Protein AF-A0A2K9NCB9-F1 (afdb_monomer_lite)

Organism: NCBI:txid1612173

pLDDT: mean 93.43, std 7.62, range [46.44, 98.56]

Foldseek 3Di:
DDFDWLVLLVVLLCVLVVVLVVVPWDFDDGDGFWTWTDDDQKIKIWGQDDVQQFTWIWIDGVPDIDTLQLLCCQQNDVPDDRDDTQHDGDSVSSSVNSNVNSVSCVRRVVCSSVVPVVSVVVSVVVVVVVVVVVVLVVLCVVLVVQLVVCLVVVVLVSNLVSCVVNVVPDDPVSVVSNVVSVVVVVVVD

Secondary structure (DSSP, 8-state):
-PBPPHHHHHHHHHHHTHHHHHTT-EEEEEETTEEEEEETTEEEEEEE-TTT-EEEEEEEETTEEEEHHHHHHHHS-TTPPPP--EE--BHHHHHHHHHHHHHHHHHH-HHHHTT-HHHHHHHHHHHHHHHHHHHHHHHHHHHHHHHHHHHHTT-HHHHHHHHHHTGGG--HHHHHHHHHHHHHHHT--

Sequence (189 aa):
MDAVTPESFAALVKHYFQFLIDAGFEETGCQRFSVSFCKAEVTVFIFRETRSYEIDAVIALPGGQFGIEDVIRHNGPPNGEPYRAYAALTEPAIANGLERLAKLLKTHGAPALEGDKLCFDRMAQLRDEASAAYALNALLSHVRPKAEIAFKVRDYAKAAKLYRQIRQHLSPAEVKKLAYAEAHLGTMT

Structure (mmCIF, N/CA/C/O backbone):
data_AF-A0A2K9NCB9-F1
#
_entry.id   AF-A0A2K9NCB9-F1
#
loop_
_atom_site.group_PDB
_atom_site.id
_atom_site.type_symbol
_atom_site.label_atom_id
_atom_site.label_alt_id
_atom_site.label_comp_id
_atom_site.label_asym_id
_atom_site.label_entity_id
_atom_site.label_seq_id
_atom_site.pdbx_PDB_ins_code
_atom_site.Cartn_x
_atom_site.Cartn_y
_atom_site.Cartn_z
_atom_site.occupancy
_atom_site.B_iso_or_equiv
_atom_site.auth_seq_id
_atom_site.auth_comp_id
_atom_site.auth_asym_id
_atom_site.auth_atom_id
_atom_site.pdbx_PDB_model_num
ATOM 1 N N . MET A 1 1 ? 8.718 14.178 27.958 1.00 54.78 1 MET A N 1
ATOM 2 C CA . MET A 1 1 ? 7.804 13.698 26.903 1.00 54.78 1 MET A CA 1
ATOM 3 C C . MET A 1 1 ? 7.488 12.275 27.268 1.00 54.78 1 MET A C 1
ATOM 5 O O . MET A 1 1 ? 8.406 11.463 27.271 1.00 54.78 1 MET A O 1
ATOM 9 N N . ASP A 1 2 ? 6.251 12.021 27.668 1.00 62.16 2 ASP A N 1
ATOM 10 C CA . ASP A 1 2 ? 5.884 10.715 28.198 1.00 62.16 2 ASP A CA 1
ATOM 11 C C . ASP A 1 2 ? 5.761 9.719 27.047 1.00 62.16 2 ASP A C 1
ATOM 13 O O . ASP A 1 2 ? 5.208 10.023 25.984 1.00 62.16 2 ASP A O 1
ATOM 17 N N . ALA A 1 3 ? 6.382 8.557 27.230 1.00 74.50 3 ALA A N 1
ATOM 18 C CA . ALA A 1 3 ? 6.301 7.471 26.273 1.00 74.50 3 ALA A CA 1
ATOM 19 C C . ALA A 1 3 ? 4.868 6.931 26.259 1.00 74.50 3 ALA A C 1
ATOM 21 O O . ALA A 1 3 ? 4.281 6.702 27.314 1.00 74.50 3 ALA A O 1
ATOM 22 N N . VAL A 1 4 ? 4.320 6.709 25.067 1.00 82.25 4 VAL A N 1
ATOM 23 C CA . VAL A 1 4 ? 2.975 6.141 24.915 1.00 82.25 4 VAL A CA 1
ATOM 24 C C . VAL A 1 4 ? 2.949 4.726 25.467 1.00 82.25 4 VAL A C 1
ATOM 26 O O . VAL A 1 4 ? 3.789 3.893 25.105 1.00 82.25 4 VAL A O 1
ATOM 29 N N . THR A 1 5 ? 1.964 4.454 26.317 1.00 88.81 5 THR A N 1
ATOM 30 C CA . THR A 1 5 ? 1.731 3.112 26.836 1.00 88.81 5 THR A CA 1
ATOM 31 C C . THR A 1 5 ? 0.743 2.362 25.941 1.00 88.81 5 THR A C 1
ATOM 33 O O . THR A 1 5 ? -0.018 2.974 25.185 1.00 88.81 5 THR A O 1
ATOM 36 N N . PRO A 1 6 ? 0.734 1.023 25.996 1.00 87.62 6 PRO A N 1
ATOM 37 C CA . PRO A 1 6 ? -0.279 0.216 25.323 1.00 87.62 6 PRO A CA 1
ATOM 38 C C . PRO A 1 6 ? -1.715 0.622 25.654 1.00 87.62 6 PRO A C 1
ATOM 40 O O . PRO A 1 6 ? -2.574 0.679 24.777 1.00 87.62 6 PRO A O 1
ATOM 43 N N . GLU A 1 7 ? -1.961 0.943 26.921 1.00 88.81 7 GLU A N 1
ATOM 44 C CA . GLU A 1 7 ? -3.271 1.321 27.435 1.00 88.81 7 GLU A CA 1
ATOM 45 C C . GLU A 1 7 ? -3.705 2.680 26.878 1.00 88.81 7 GLU A C 1
ATOM 47 O O . GLU A 1 7 ? -4.850 2.820 26.441 1.00 88.81 7 GLU A O 1
ATOM 52 N N . SER A 1 8 ? -2.792 3.663 26.828 1.00 92.12 8 SER A N 1
ATOM 53 C CA . SER A 1 8 ? -3.111 4.978 26.263 1.00 92.12 8 SER A CA 1
ATOM 54 C C . SER A 1 8 ? -3.307 4.914 24.747 1.00 92.12 8 SER A C 1
ATOM 56 O O . SER A 1 8 ? -4.243 5.521 24.226 1.00 92.12 8 SER A O 1
ATOM 58 N N . PHE A 1 9 ? -2.530 4.087 24.036 1.00 94.81 9 PHE A N 1
ATOM 59 C CA . PHE A 1 9 ? -2.758 3.822 22.613 1.00 94.81 9 PHE A CA 1
ATOM 60 C C . PHE A 1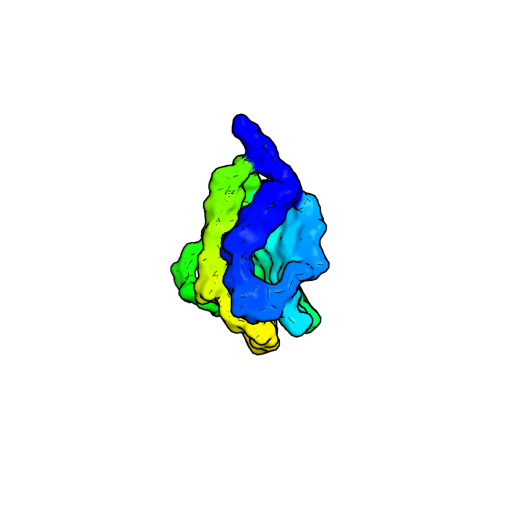 9 ? -4.143 3.216 22.357 1.00 94.81 9 PHE A C 1
ATOM 62 O O . PHE A 1 9 ? -4.894 3.729 21.528 1.00 94.81 9 PHE A O 1
ATOM 69 N N . ALA A 1 10 ? -4.509 2.154 23.080 1.00 96.50 10 ALA A N 1
ATOM 70 C CA . ALA A 1 10 ? -5.799 1.495 22.911 1.00 96.50 10 ALA A CA 1
ATOM 71 C C . ALA A 1 10 ? -6.974 2.445 23.192 1.00 96.50 10 ALA A C 1
ATOM 73 O O . ALA A 1 10 ? -7.944 2.464 22.433 1.00 96.50 10 ALA A O 1
ATOM 74 N N . ALA A 1 11 ? -6.876 3.275 24.236 1.00 96.19 11 ALA A N 1
ATOM 75 C CA . ALA A 1 11 ? -7.887 4.282 24.549 1.00 96.19 11 ALA A CA 1
ATOM 76 C C . ALA A 1 11 ? -8.053 5.312 23.417 1.00 96.19 11 ALA A C 1
ATOM 78 O O . ALA A 1 11 ? -9.182 5.612 23.021 1.00 96.19 11 ALA A O 1
ATOM 79 N N . LEU A 1 12 ? -6.947 5.806 22.846 1.00 97.31 12 LEU A N 1
ATOM 80 C CA . LEU A 1 12 ? -6.990 6.726 21.707 1.00 97.31 12 LEU A CA 1
ATOM 81 C C . LEU A 1 12 ? -7.609 6.075 20.466 1.00 97.31 12 LEU A C 1
ATOM 83 O O . LEU A 1 12 ? -8.414 6.710 19.786 1.00 97.31 12 LEU A O 1
ATOM 87 N N . VAL A 1 13 ? -7.275 4.814 20.173 1.00 98.12 13 VAL A N 1
ATOM 88 C CA . VAL A 1 13 ? -7.884 4.095 19.046 1.00 98.12 13 VAL A CA 1
ATOM 89 C C . VAL A 1 13 ? -9.395 3.996 19.238 1.00 98.12 13 VAL A C 1
ATOM 91 O O . VAL A 1 13 ? -10.137 4.399 18.349 1.00 98.12 13 VAL A O 1
ATOM 94 N N . LYS A 1 14 ? -9.868 3.547 20.406 1.00 97.19 14 LYS A N 1
ATOM 95 C CA . LYS A 1 14 ? -11.311 3.449 20.694 1.00 97.19 14 LYS A CA 1
ATOM 96 C C . LYS A 1 14 ? -12.014 4.799 20.561 1.00 97.19 14 LYS A C 1
ATOM 98 O O . LYS A 1 14 ? -13.102 4.864 20.003 1.00 97.19 14 LYS A O 1
ATOM 103 N N . HIS A 1 15 ? -11.366 5.881 20.994 1.00 98.06 15 HIS A N 1
ATOM 104 C CA . HIS A 1 15 ? -11.897 7.232 20.845 1.00 98.06 15 HIS A CA 1
ATOM 105 C C . HIS A 1 15 ? -12.061 7.650 19.372 1.00 98.06 15 HIS A C 1
ATOM 107 O O . HIS A 1 15 ? -13.158 8.011 18.949 1.00 98.06 15 HIS A O 1
ATOM 113 N N . TYR A 1 16 ? -10.996 7.589 18.564 1.00 98.50 16 TYR A N 1
ATOM 114 C CA . TYR A 1 16 ? -11.045 8.066 17.173 1.00 98.50 16 TYR A CA 1
ATOM 115 C C . TYR A 1 16 ? -11.790 7.118 16.226 1.00 98.50 16 TYR A C 1
ATOM 117 O O . TYR A 1 16 ? -12.361 7.564 15.225 1.00 98.50 16 TYR A O 1
ATOM 125 N N . PHE A 1 17 ? -11.818 5.825 16.550 1.00 98.44 17 PHE A N 1
ATOM 126 C CA . PHE A 1 17 ? -12.471 4.779 15.765 1.00 98.44 17 PHE A CA 1
ATOM 127 C C . PHE A 1 17 ? -13.835 4.356 16.323 1.00 98.44 17 PHE A C 1
ATOM 129 O O . PHE A 1 17 ? -14.390 3.363 15.862 1.00 98.44 17 PHE A O 1
ATOM 136 N N . GLN A 1 18 ? -14.434 5.145 17.223 1.00 98.19 18 GLN A N 1
ATOM 137 C CA . GLN A 1 18 ? -15.795 4.924 17.738 1.00 98.19 18 GLN A CA 1
ATOM 138 C C . GLN A 1 18 ? -16.828 4.715 16.617 1.00 98.19 18 GLN A C 1
ATOM 140 O O . GLN A 1 18 ? -17.740 3.908 16.749 1.00 98.19 18 GLN A O 1
ATOM 145 N N . PHE A 1 19 ? -16.626 5.353 15.461 1.00 98.25 19 PHE A N 1
ATOM 146 C CA . PHE A 1 19 ? -17.492 5.182 14.294 1.00 98.25 19 PHE A CA 1
ATOM 147 C C . PHE A 1 19 ? -17.558 3.741 13.760 1.00 98.25 19 PHE A C 1
ATOM 149 O O . PHE A 1 19 ? -18.519 3.404 13.077 1.00 98.25 19 PHE A O 1
ATOM 156 N N . LEU A 1 20 ? -16.551 2.899 14.022 1.00 98.44 20 LEU A N 1
ATOM 157 C CA . LEU A 1 20 ? -16.611 1.477 13.680 1.00 98.44 20 LEU A CA 1
ATOM 158 C C . LEU A 1 20 ? -17.640 0.771 14.562 1.00 98.44 20 LEU A C 1
ATOM 160 O O . LEU A 1 20 ? -18.466 0.023 14.047 1.00 98.44 20 LEU A O 1
ATOM 164 N N . ILE A 1 21 ? -17.641 1.062 15.864 1.00 98.00 21 ILE A N 1
ATOM 165 C CA . ILE A 1 21 ? -18.645 0.543 16.799 1.00 98.00 21 ILE A CA 1
ATOM 166 C C . ILE A 1 21 ? -20.040 1.027 16.397 1.00 98.00 21 ILE A C 1
ATOM 168 O O . ILE A 1 21 ? -20.961 0.224 16.276 1.00 98.00 21 ILE A O 1
ATOM 172 N N . ASP A 1 22 ? -20.176 2.317 16.082 1.00 97.69 22 ASP A N 1
ATOM 173 C CA . ASP A 1 22 ? -21.443 2.897 15.621 1.00 97.69 22 ASP A CA 1
ATOM 174 C C . ASP A 1 22 ? -21.925 2.257 14.298 1.00 97.69 22 ASP A C 1
ATOM 176 O O . ASP A 1 22 ? -23.124 2.184 14.034 1.00 97.69 22 ASP A O 1
ATOM 180 N N . ALA A 1 23 ? -20.997 1.749 13.477 1.00 96.94 23 ALA A N 1
ATOM 181 C CA . ALA A 1 23 ? -21.262 1.019 12.235 1.00 96.94 23 ALA A CA 1
ATOM 182 C C . ALA A 1 23 ? -21.453 -0.503 12.425 1.00 96.94 23 ALA A C 1
ATOM 184 O O . ALA A 1 23 ? -21.493 -1.242 11.430 1.00 96.94 23 ALA A O 1
ATOM 185 N N . GLY A 1 24 ? -21.554 -0.971 13.673 1.00 97.88 24 GLY A N 1
ATOM 186 C CA . GLY A 1 24 ? -21.839 -2.359 14.041 1.00 97.88 24 GLY A CA 1
ATOM 187 C C . GLY A 1 24 ? -20.620 -3.275 14.138 1.00 97.88 24 GLY A C 1
ATOM 188 O O . GLY A 1 24 ? -20.786 -4.491 14.092 1.00 97.88 24 GLY A O 1
ATOM 189 N N . PHE A 1 25 ? -19.404 -2.730 14.215 1.00 98.44 25 PHE A N 1
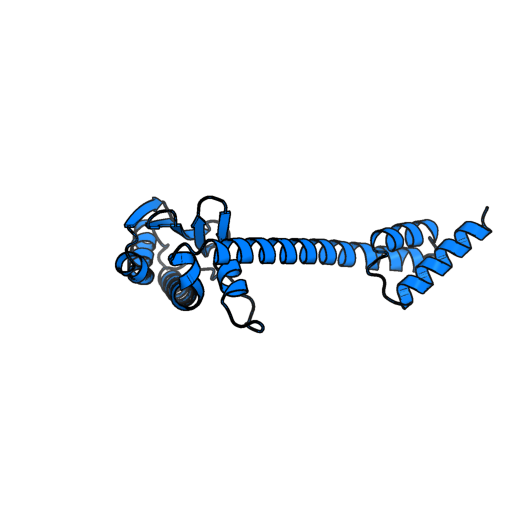ATOM 190 C CA . PHE A 1 25 ? -18.225 -3.529 14.547 1.00 98.44 25 PHE A CA 1
ATOM 191 C C . PHE A 1 25 ? -18.121 -3.757 16.056 1.00 98.44 25 PHE A C 1
ATOM 193 O O . PHE A 1 25 ? -18.482 -2.902 16.859 1.00 98.44 25 PHE A O 1
ATOM 200 N N . GLU A 1 26 ? -17.539 -4.885 16.439 1.00 98.19 26 GLU A N 1
ATOM 201 C CA . GLU A 1 26 ? -17.193 -5.215 17.817 1.00 98.19 26 GLU A CA 1
ATOM 202 C C . GLU A 1 26 ? -15.675 -5.232 17.988 1.00 98.19 26 GLU A C 1
ATOM 204 O O . GLU A 1 26 ? -14.942 -5.688 17.108 1.00 98.19 26 GLU A O 1
ATOM 209 N N . GLU A 1 27 ? -15.179 -4.754 19.128 1.00 97.62 27 GLU A N 1
ATOM 210 C CA . GLU A 1 27 ? -13.773 -4.934 19.488 1.00 97.62 27 GLU A CA 1
ATOM 211 C C . GLU A 1 27 ? -13.501 -6.420 19.754 1.00 97.62 27 GLU A C 1
ATOM 213 O O . GLU A 1 27 ? -14.097 -7.025 20.640 1.00 97.62 27 GLU A O 1
ATOM 218 N N . THR A 1 28 ? -12.575 -7.006 18.998 1.00 96.62 28 THR A N 1
ATOM 219 C CA . THR A 1 28 ? -12.242 -8.440 19.078 1.00 96.62 28 THR A CA 1
ATOM 220 C C . THR A 1 28 ? -10.851 -8.706 19.634 1.00 96.62 28 THR A C 1
ATOM 222 O O . THR A 1 28 ? -10.532 -9.839 19.993 1.00 96.62 28 THR A O 1
ATOM 225 N N . GLY A 1 29 ? -10.008 -7.679 19.738 1.00 93.00 29 GLY A N 1
ATOM 226 C CA . GLY A 1 29 ? -8.673 -7.838 20.287 1.00 93.00 29 GLY A CA 1
ATOM 227 C C . GLY A 1 29 ? -7.980 -6.519 20.574 1.00 93.00 29 GLY A C 1
ATOM 228 O O . GLY A 1 29 ? -8.106 -5.552 19.827 1.00 93.00 29 GLY A O 1
ATOM 229 N N . CYS A 1 30 ? -7.188 -6.520 21.639 1.00 93.75 30 CYS A N 1
ATOM 230 C CA . CYS A 1 30 ? -6.296 -5.435 22.008 1.00 93.75 30 CYS A CA 1
ATOM 231 C C . CYS A 1 30 ? -4.930 -6.045 22.339 1.00 93.75 30 CYS A C 1
ATOM 233 O O . CYS A 1 30 ? -4.812 -6.852 23.261 1.00 93.75 30 CYS A O 1
ATOM 235 N N . GLN A 1 31 ? -3.901 -5.688 21.573 1.00 91.50 31 GLN A N 1
ATOM 236 C CA . GLN A 1 31 ? -2.508 -6.038 21.858 1.00 91.50 31 GLN A CA 1
ATOM 237 C C . GLN A 1 31 ? -1.696 -4.760 22.098 1.00 91.50 31 GLN A C 1
ATOM 239 O O . GLN A 1 31 ? -2.224 -3.652 22.066 1.00 91.50 31 GLN A O 1
ATOM 244 N N . ARG A 1 32 ? -0.389 -4.910 22.350 1.00 89.06 32 ARG A N 1
ATOM 245 C CA . ARG A 1 32 ? 0.480 -3.839 22.865 1.00 89.06 32 ARG A CA 1
ATOM 246 C C . ARG A 1 32 ? 0.351 -2.498 22.127 1.00 89.06 32 ARG A C 1
ATOM 248 O O . ARG A 1 32 ? 0.358 -1.464 22.769 1.00 89.06 32 ARG A O 1
ATOM 255 N N . PHE A 1 33 ? 0.272 -2.505 20.802 1.00 94.38 33 PHE A N 1
ATOM 256 C CA . PHE A 1 33 ? 0.063 -1.296 20.000 1.00 94.38 33 PHE A CA 1
ATOM 257 C C . PHE A 1 33 ? -0.866 -1.594 18.829 1.00 94.38 33 PHE A C 1
ATOM 259 O O . PHE A 1 33 ? -0.619 -1.170 17.702 1.00 94.38 33 PHE A O 1
ATOM 266 N N . SER A 1 34 ? -1.912 -2.378 19.087 1.00 96.38 34 SER A N 1
ATOM 267 C CA . SER A 1 34 ? -2.931 -2.667 18.088 1.00 96.38 34 SER A CA 1
ATOM 268 C C . SER A 1 34 ? -4.291 -2.936 18.712 1.00 96.38 34 SER A C 1
ATOM 270 O O . SER A 1 34 ? -4.398 -3.492 19.805 1.00 96.38 34 SER A O 1
ATOM 272 N N . VAL A 1 35 ? -5.337 -2.549 17.991 1.00 98.25 35 VAL A N 1
ATOM 273 C CA . VAL A 1 35 ? -6.732 -2.827 18.332 1.00 98.25 35 VAL A CA 1
ATOM 274 C C . VAL A 1 35 ? -7.422 -3.358 17.083 1.00 98.25 35 VAL A C 1
ATOM 276 O O . VAL A 1 35 ? -7.206 -2.850 15.982 1.00 98.25 35 VAL A O 1
ATOM 279 N N . SER A 1 36 ? -8.217 -4.408 17.256 1.00 98.19 36 SER A N 1
ATOM 280 C CA . SER A 1 36 ? -8.915 -5.105 16.176 1.00 98.19 36 SER A CA 1
ATOM 281 C C . SER A 1 36 ? -10.420 -4.988 16.366 1.00 98.19 36 SER A C 1
ATOM 283 O O . SER A 1 36 ? -10.928 -5.206 17.467 1.00 98.19 36 SER A O 1
ATOM 285 N N . PHE A 1 37 ? -11.126 -4.689 15.283 1.00 98.56 37 PHE A N 1
ATOM 286 C CA . PHE A 1 37 ? -12.580 -4.587 15.229 1.00 98.56 37 PHE A CA 1
ATOM 287 C C . PHE A 1 37 ? -13.115 -5.558 14.183 1.00 98.56 37 PHE A C 1
ATOM 289 O O . PHE A 1 37 ? -12.522 -5.672 13.114 1.00 98.56 37 PHE A O 1
ATOM 296 N N . CYS A 1 38 ? -14.228 -6.235 14.448 1.00 98.00 38 CYS A N 1
ATOM 297 C CA . CYS A 1 38 ? -14.825 -7.184 13.512 1.00 98.00 38 CYS A CA 1
ATOM 298 C C . CYS A 1 38 ? -16.316 -6.915 13.309 1.00 98.00 38 CYS A C 1
ATOM 300 O O . CYS A 1 38 ? -17.028 -6.615 14.264 1.00 98.00 38 CYS A O 1
ATOM 302 N N . LYS A 1 39 ? -16.785 -7.049 12.069 1.00 97.69 39 LYS A N 1
ATOM 303 C CA . LYS A 1 39 ? -18.203 -7.077 11.706 1.00 97.69 39 LYS A CA 1
ATOM 304 C C . LYS A 1 39 ? -18.402 -8.103 10.599 1.00 97.69 39 LYS A C 1
ATOM 306 O O . LYS A 1 39 ? -17.864 -7.938 9.505 1.00 97.69 39 LYS A O 1
ATOM 311 N N . ALA A 1 40 ? -19.210 -9.129 10.865 1.00 95.44 40 ALA A N 1
ATOM 312 C CA . ALA A 1 40 ? -19.378 -10.269 9.963 1.00 95.44 40 ALA A CA 1
ATOM 313 C C . ALA A 1 40 ? -18.013 -10.871 9.558 1.00 95.44 40 ALA A C 1
ATOM 315 O O . ALA A 1 40 ? -17.288 -11.359 10.417 1.00 95.44 40 ALA A O 1
ATOM 316 N N . GLU A 1 41 ? -17.658 -10.833 8.272 1.00 95.62 41 GLU A N 1
ATOM 317 C CA . GLU A 1 41 ? -16.376 -11.334 7.752 1.00 95.62 41 GLU A CA 1
ATOM 318 C C . GLU A 1 41 ? -15.273 -10.257 7.694 1.00 95.62 41 GLU A C 1
ATOM 320 O O . GLU A 1 41 ? -14.123 -10.575 7.390 1.00 95.62 41 GLU A O 1
ATOM 325 N N . VAL A 1 42 ? -15.596 -8.988 7.965 1.00 97.81 42 VAL A N 1
ATOM 326 C CA . VAL A 1 42 ? -14.657 -7.866 7.838 1.00 97.81 42 VAL A CA 1
ATOM 327 C C . VAL A 1 42 ? -13.949 -7.618 9.159 1.00 97.81 42 VAL A C 1
ATOM 329 O O . VAL A 1 42 ? -14.592 -7.361 10.176 1.00 97.81 42 VAL A O 1
ATOM 332 N N . THR A 1 43 ? -12.618 -7.613 9.133 1.00 98.06 43 THR A N 1
ATOM 333 C CA . THR A 1 43 ? -11.791 -7.217 10.278 1.00 98.06 43 THR A CA 1
ATOM 334 C C . THR A 1 43 ? -10.998 -5.955 9.964 1.00 98.06 43 THR A C 1
ATOM 336 O O . THR A 1 43 ? -10.371 -5.858 8.913 1.00 98.06 43 THR A O 1
ATOM 339 N N . VAL A 1 44 ? -10.995 -4.995 10.884 1.00 98.38 44 VAL A N 1
ATOM 340 C CA . VAL A 1 44 ? -10.176 -3.782 10.830 1.00 98.38 44 VAL A CA 1
ATOM 341 C C . VAL A 1 44 ? -9.131 -3.857 11.933 1.00 98.38 44 VAL A C 1
ATOM 343 O O . VAL A 1 44 ? -9.472 -3.916 13.112 1.00 98.38 44 VAL A O 1
ATOM 346 N N . PHE A 1 45 ? -7.861 -3.828 11.555 1.00 97.88 45 PHE A N 1
ATOM 347 C CA . PHE A 1 45 ? -6.719 -3.823 12.461 1.00 97.88 45 PHE A CA 1
ATOM 348 C C . PHE A 1 45 ? -6.080 -2.442 12.443 1.00 97.88 45 PHE A C 1
ATOM 350 O O . PHE A 1 45 ? -5.503 -2.064 11.431 1.00 97.88 45 PHE A O 1
ATOM 357 N N . ILE A 1 46 ? -6.149 -1.700 13.545 1.00 98.31 46 ILE A N 1
ATOM 358 C CA . ILE A 1 46 ? -5.438 -0.425 13.707 1.00 98.31 46 ILE A CA 1
ATOM 359 C C . ILE A 1 46 ? -4.210 -0.679 14.559 1.00 98.31 46 ILE A C 1
ATOM 361 O O . ILE A 1 46 ? -4.316 -1.287 15.624 1.00 98.31 46 ILE A O 1
ATOM 365 N N . PHE A 1 47 ? -3.046 -0.221 14.115 1.00 96.94 47 PHE A N 1
ATOM 366 C CA . PHE A 1 47 ? -1.799 -0.499 14.811 1.00 96.94 47 PHE A CA 1
ATOM 367 C C . PHE A 1 47 ? -0.791 0.635 14.693 1.00 96.94 47 PHE A C 1
ATOM 369 O O . PHE A 1 47 ? -0.897 1.522 13.847 1.00 96.94 47 PHE A O 1
ATOM 376 N N . ARG A 1 48 ? 0.215 0.572 15.563 1.00 95.75 48 ARG A N 1
ATOM 377 C CA . ARG A 1 48 ? 1.447 1.337 15.446 1.00 95.75 48 ARG A CA 1
ATOM 378 C C . ARG A 1 48 ? 2.634 0.388 15.372 1.00 95.75 48 ARG A C 1
ATOM 380 O O . ARG A 1 48 ? 2.860 -0.398 16.293 1.00 95.75 48 ARG A O 1
ATOM 387 N N . GLU A 1 49 ? 3.404 0.476 14.297 1.00 92.81 49 GLU A N 1
ATOM 388 C CA . GLU A 1 49 ? 4.565 -0.384 14.091 1.00 92.81 49 GLU A CA 1
ATOM 389 C C . GLU A 1 49 ? 5.698 -0.018 15.072 1.00 92.81 49 GLU A C 1
ATOM 391 O O . GLU A 1 49 ? 5.884 1.133 15.471 1.00 92.81 49 GLU A O 1
ATOM 396 N N . THR A 1 50 ? 6.437 -1.023 15.535 1.00 88.31 50 THR A N 1
ATOM 397 C CA . THR A 1 50 ? 7.415 -0.894 16.621 1.00 88.31 50 THR A CA 1
ATOM 398 C C . THR A 1 50 ? 8.747 -0.258 16.222 1.00 88.31 50 THR A C 1
ATOM 400 O O . THR A 1 50 ? 9.394 0.352 17.070 1.00 88.31 50 THR A O 1
ATOM 403 N N . ARG A 1 51 ? 9.172 -0.407 14.967 1.00 89.06 51 ARG A N 1
ATOM 404 C CA . ARG A 1 51 ? 10.431 0.081 14.390 1.00 89.06 51 ARG A CA 1
ATOM 405 C C . ARG A 1 51 ? 10.256 1.391 13.626 1.00 89.06 51 ARG A C 1
ATOM 407 O O . ARG A 1 51 ? 11.060 2.296 13.829 1.00 89.06 51 ARG A O 1
ATOM 414 N N . SER A 1 52 ? 9.260 1.491 12.744 1.00 91.81 52 SER A N 1
ATOM 415 C CA . SER A 1 52 ? 9.003 2.706 11.957 1.00 91.81 52 SER A CA 1
ATOM 416 C C . SER A 1 52 ? 8.174 3.731 12.725 1.00 91.81 52 SER A C 1
ATOM 418 O O . SER A 1 52 ? 8.199 4.914 12.390 1.00 91.81 52 SER A O 1
ATOM 420 N N . TYR A 1 53 ? 7.475 3.292 13.780 1.00 94.06 53 TYR A N 1
ATOM 421 C CA . TYR A 1 53 ? 6.541 4.109 14.556 1.00 94.06 53 TYR A CA 1
ATOM 422 C C . TYR A 1 53 ? 5.353 4.629 13.744 1.00 94.06 53 TYR A C 1
ATOM 424 O O . TYR A 1 53 ? 4.658 5.544 14.193 1.00 94.06 53 TYR A O 1
ATOM 432 N N . GLU A 1 54 ? 5.128 4.046 12.568 1.00 96.06 54 GLU A N 1
ATOM 433 C CA . GLU A 1 54 ? 4.014 4.358 11.686 1.00 96.06 54 GLU A CA 1
ATOM 434 C C . GLU A 1 54 ? 2.706 3.872 12.286 1.00 96.06 54 GLU A C 1
ATOM 436 O O . GLU A 1 54 ? 2.619 2.757 12.799 1.00 96.06 54 GLU A O 1
ATOM 441 N N . ILE A 1 55 ? 1.700 4.733 12.216 1.00 96.88 55 ILE A N 1
ATOM 442 C CA . ILE A 1 55 ? 0.322 4.427 12.564 1.00 96.88 55 ILE A CA 1
ATOM 443 C C . ILE A 1 55 ? -0.428 4.144 11.274 1.00 96.88 55 ILE A C 1
ATOM 445 O O . ILE A 1 55 ? -0.454 4.995 10.380 1.00 96.88 55 ILE A O 1
ATOM 449 N N . ASP A 1 56 ? -1.045 2.972 11.201 1.00 97.19 56 ASP A N 1
ATOM 450 C CA . ASP A 1 56 ? -1.757 2.524 10.012 1.00 97.19 56 ASP A CA 1
ATOM 451 C C . ASP A 1 56 ? -2.931 1.602 10.380 1.00 97.19 56 ASP A C 1
ATOM 453 O O . ASP A 1 56 ? -3.129 1.225 11.542 1.00 97.19 56 ASP A O 1
ATOM 457 N N . ALA A 1 57 ? -3.745 1.280 9.379 1.00 97.56 57 ALA A N 1
ATOM 458 C CA . ALA A 1 57 ? -4.832 0.334 9.465 1.00 97.56 57 ALA A CA 1
ATOM 459 C C . ALA A 1 57 ? -4.809 -0.656 8.298 1.00 97.56 57 ALA A C 1
ATOM 461 O O . ALA A 1 57 ? -4.510 -0.316 7.153 1.00 97.56 57 ALA A O 1
ATOM 462 N N . VAL A 1 58 ? -5.209 -1.885 8.601 1.00 97.56 58 VAL A N 1
ATOM 463 C CA . VAL A 1 58 ? -5.477 -2.939 7.625 1.00 97.56 58 VAL A CA 1
ATOM 464 C C . VAL A 1 58 ? -6.948 -3.318 7.701 1.00 97.56 58 VAL A C 1
ATOM 466 O O . VAL A 1 58 ? -7.489 -3.496 8.790 1.00 97.56 58 VAL A O 1
ATOM 469 N N . ILE A 1 59 ? -7.581 -3.475 6.542 1.00 97.94 59 ILE A N 1
ATOM 470 C CA . ILE A 1 59 ? -8.912 -4.062 6.405 1.00 97.94 59 ILE A CA 1
ATOM 471 C C . ILE A 1 59 ? -8.747 -5.439 5.767 1.00 97.94 59 ILE A C 1
ATOM 473 O O . ILE A 1 59 ? -8.086 -5.586 4.735 1.00 97.94 59 ILE A O 1
ATOM 477 N N . ALA A 1 60 ? -9.337 -6.452 6.386 1.00 96.62 60 ALA A N 1
ATOM 478 C CA . ALA A 1 60 ? -9.255 -7.835 5.956 1.00 96.62 60 ALA A CA 1
ATOM 479 C C . ALA A 1 60 ? -10.645 -8.439 5.757 1.00 96.62 60 ALA A C 1
ATOM 481 O O . ALA A 1 60 ? -11.577 -8.140 6.503 1.00 96.62 60 ALA A O 1
ATOM 482 N N . LEU A 1 61 ? -10.735 -9.332 4.775 1.00 93.81 61 LEU A N 1
ATOM 483 C CA . LEU A 1 61 ? -11.825 -10.284 4.569 1.00 93.81 61 LEU A CA 1
ATOM 484 C C . LEU A 1 61 ? -11.223 -11.668 4.257 1.00 93.81 61 LEU A C 1
ATOM 486 O O . LEU A 1 61 ? -10.034 -11.762 3.927 1.00 93.81 61 LEU A O 1
ATOM 490 N N . PRO A 1 62 ? -12.015 -12.753 4.272 1.00 86.12 62 PRO A N 1
ATOM 491 C CA . PRO A 1 62 ? -11.582 -14.040 3.741 1.00 86.12 62 PRO A CA 1
ATOM 492 C C . PRO A 1 62 ? -11.111 -13.900 2.284 1.00 86.12 62 PRO A C 1
ATOM 494 O O . PRO A 1 62 ? -11.910 -13.652 1.386 1.00 86.12 62 PRO A O 1
ATOM 497 N N . GLY A 1 63 ? -9.804 -14.047 2.053 1.00 79.62 63 GLY A N 1
ATOM 498 C CA . GLY A 1 63 ? -9.185 -13.924 0.727 1.00 79.62 63 GLY A CA 1
ATOM 499 C C . GLY A 1 63 ? -8.155 -12.800 0.594 1.00 79.62 63 GLY A C 1
ATOM 500 O O . GLY A 1 63 ? -7.377 -12.816 -0.357 1.00 79.62 63 GLY A O 1
ATOM 501 N N . GLY A 1 64 ? -8.066 -11.868 1.550 1.00 90.00 64 GLY A N 1
ATOM 502 C CA . GLY A 1 64 ? -7.029 -10.842 1.491 1.00 90.00 64 GLY A CA 1
ATOM 503 C C . GLY A 1 64 ? -7.035 -9.829 2.628 1.00 90.00 64 GLY A C 1
ATOM 504 O O . GLY A 1 64 ? -8.001 -9.671 3.367 1.00 90.00 64 GLY A O 1
ATOM 505 N N . GLN A 1 65 ? -5.917 -9.118 2.731 1.00 95.75 65 GLN A N 1
ATOM 506 C CA . GLN A 1 65 ? -5.735 -7.975 3.617 1.00 95.75 65 GLN A CA 1
ATOM 507 C C . GLN A 1 65 ? -5.189 -6.802 2.808 1.00 95.75 65 GLN A C 1
ATOM 509 O O . GLN A 1 65 ? -4.362 -7.003 1.909 1.00 95.75 65 GLN A O 1
ATOM 514 N N . PHE A 1 66 ? -5.668 -5.604 3.120 1.00 96.38 66 PHE A N 1
ATOM 515 C CA . PHE A 1 66 ? -5.391 -4.386 2.368 1.00 96.38 66 PHE A CA 1
ATOM 516 C C . PHE A 1 66 ? -5.126 -3.241 3.333 1.00 96.38 66 PHE A C 1
ATOM 518 O O . PHE A 1 66 ? -5.876 -3.045 4.291 1.00 96.38 66 PHE A O 1
ATOM 525 N N . GLY A 1 67 ? -4.032 -2.520 3.101 1.00 95.56 67 GLY A N 1
ATOM 526 C CA . GLY A 1 67 ? -3.690 -1.346 3.899 1.00 95.56 67 GLY A CA 1
ATOM 527 C C . GLY A 1 67 ? -4.546 -0.146 3.507 1.00 95.56 67 GLY A C 1
ATOM 528 O O . GLY A 1 67 ? -5.211 -0.150 2.466 1.00 95.56 67 GLY A O 1
ATOM 529 N N . ILE A 1 68 ? -4.490 0.929 4.292 1.00 95.25 68 ILE A N 1
ATOM 530 C CA . ILE A 1 68 ? -5.202 2.164 3.942 1.00 95.25 68 ILE A CA 1
ATOM 531 C C . ILE A 1 68 ? -4.727 2.749 2.602 1.00 95.25 68 ILE A C 1
ATOM 533 O O . ILE A 1 68 ? -5.512 3.377 1.896 1.00 95.2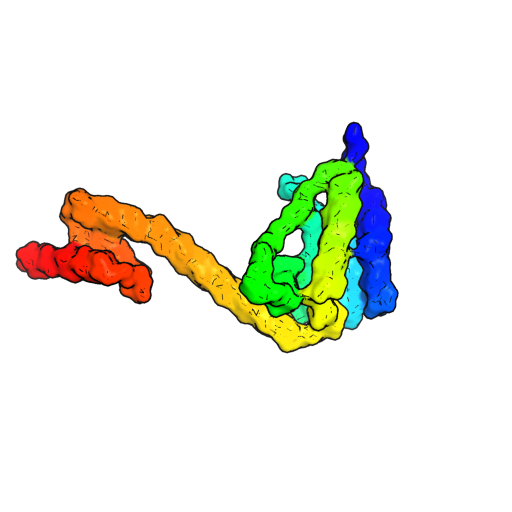5 68 ILE A O 1
ATOM 537 N N . GLU A 1 69 ? -3.470 2.508 2.212 1.00 93.69 69 GLU A N 1
ATOM 538 C CA . GLU A 1 69 ? -2.951 2.916 0.906 1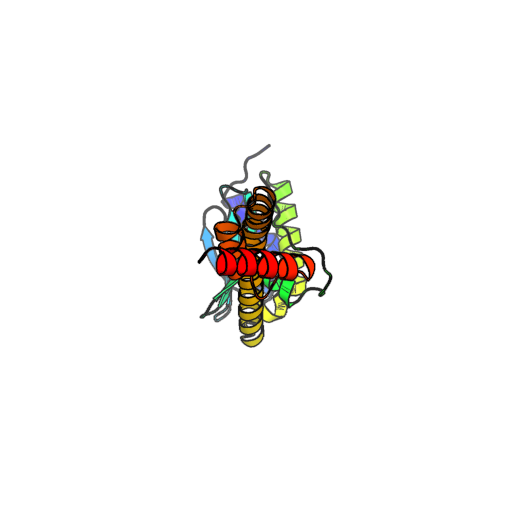.00 93.69 69 GLU A CA 1
ATOM 539 C C . GLU A 1 69 ? -3.733 2.264 -0.241 1.00 93.69 69 GLU A C 1
ATOM 541 O O . GLU A 1 69 ? -4.088 2.950 -1.196 1.00 93.69 69 GLU A O 1
ATOM 546 N N . ASP A 1 70 ? -4.053 0.971 -0.141 1.00 94.25 70 ASP A N 1
ATOM 547 C CA . ASP A 1 70 ? -4.832 0.260 -1.161 1.00 94.25 70 ASP A CA 1
ATOM 548 C C . ASP A 1 70 ? -6.261 0.818 -1.243 1.00 94.25 70 ASP A C 1
ATOM 550 O O . ASP A 1 70 ? -6.778 1.058 -2.336 1.00 94.25 70 ASP A O 1
ATOM 554 N N . VAL A 1 71 ? -6.862 1.114 -0.085 1.00 94.50 71 VAL A N 1
ATOM 555 C CA . VAL A 1 71 ? -8.195 1.725 0.021 1.00 94.50 71 VAL A CA 1
ATOM 556 C C . VAL A 1 71 ? -8.218 3.114 -0.621 1.00 94.50 71 VAL A C 1
ATOM 558 O O . VAL A 1 71 ? -9.117 3.419 -1.402 1.00 94.50 71 VAL A O 1
ATOM 561 N N . ILE A 1 72 ? -7.226 3.960 -0.331 1.00 93.56 72 ILE A N 1
ATOM 562 C CA . ILE A 1 72 ? -7.118 5.310 -0.903 1.00 93.56 72 ILE A CA 1
ATOM 563 C C . ILE A 1 72 ? -6.805 5.239 -2.397 1.00 93.56 72 ILE A C 1
ATOM 565 O O . ILE A 1 72 ? -7.372 6.001 -3.171 1.00 93.56 72 ILE A O 1
ATOM 569 N N . ARG A 1 73 ? -5.940 4.320 -2.831 1.00 90.69 73 ARG A N 1
ATOM 570 C CA . ARG A 1 73 ? -5.625 4.140 -4.253 1.00 90.69 73 ARG A CA 1
ATOM 571 C C . ARG A 1 73 ? -6.862 3.732 -5.052 1.00 90.69 73 ARG A C 1
ATOM 573 O O . ARG A 1 73 ? -6.998 4.145 -6.198 1.00 90.69 73 ARG A O 1
ATOM 580 N N . HIS A 1 74 ? -7.754 2.939 -4.455 1.00 91.88 74 HIS A N 1
ATOM 581 C CA . HIS A 1 74 ? -8.976 2.485 -5.111 1.00 91.88 74 HIS A CA 1
ATOM 582 C C . HIS A 1 74 ? -10.123 3.507 -5.059 1.00 91.88 74 HIS A C 1
ATOM 584 O O . HIS A 1 74 ? -10.737 3.789 -6.085 1.00 91.88 74 HIS A O 1
ATOM 590 N N . ASN A 1 75 ? -10.404 4.064 -3.878 1.00 89.81 75 ASN A N 1
ATOM 591 C CA . ASN A 1 75 ? -11.589 4.896 -3.617 1.00 89.81 75 ASN A CA 1
ATOM 592 C C . ASN A 1 75 ? -11.279 6.399 -3.527 1.00 89.81 75 ASN A C 1
ATOM 594 O O . ASN A 1 75 ? -12.175 7.220 -3.316 1.00 89.81 75 ASN A O 1
ATOM 598 N N . GLY A 1 76 ? -10.006 6.773 -3.600 1.00 86.88 76 GLY A N 1
ATOM 599 C CA . GLY A 1 76 ? -9.550 8.155 -3.610 1.00 86.88 76 GLY A CA 1
ATOM 600 C C . GLY A 1 76 ? -9.576 8.779 -5.006 1.00 86.88 76 GLY A C 1
ATOM 601 O O . GLY A 1 76 ? -9.820 8.107 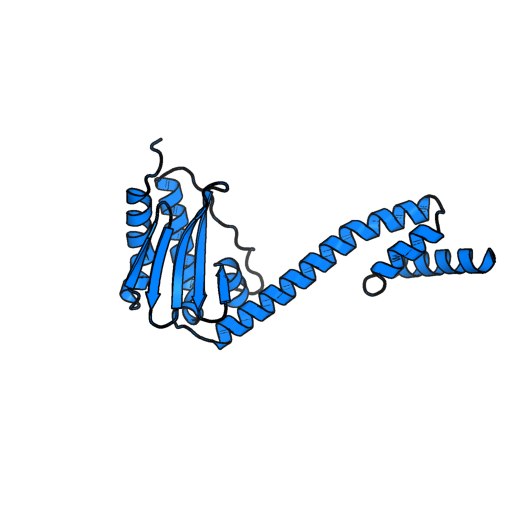-6.010 1.00 86.88 76 GLY A O 1
ATOM 602 N N . PRO A 1 77 ? -9.332 10.095 -5.097 1.00 84.50 77 PRO A N 1
ATOM 603 C CA . PRO A 1 77 ? -9.247 10.771 -6.382 1.00 84.50 77 PRO A CA 1
ATOM 604 C C . PRO A 1 77 ? -8.059 10.227 -7.202 1.00 84.50 77 PRO A C 1
ATOM 606 O O . PRO A 1 77 ? -6.967 10.076 -6.652 1.00 84.50 77 PRO A O 1
ATOM 609 N N . PRO A 1 78 ? -8.210 10.017 -8.525 1.00 78.25 78 PRO A N 1
ATOM 610 C CA . PRO A 1 78 ? -7.180 9.392 -9.367 1.00 78.25 78 PRO A CA 1
ATOM 611 C C . PRO A 1 78 ? -5.861 10.181 -9.443 1.00 78.25 78 PRO A C 1
ATOM 613 O O . PRO A 1 78 ? -4.824 9.608 -9.755 1.00 78.25 78 PRO A O 1
ATOM 616 N N . ASN A 1 79 ? -5.891 11.480 -9.129 1.00 79.12 79 ASN A N 1
ATOM 617 C CA . ASN A 1 79 ? -4.718 12.361 -9.079 1.00 79.12 79 ASN A CA 1
ATOM 618 C C . ASN A 1 79 ? -4.428 12.867 -7.653 1.00 79.12 79 ASN A C 1
ATOM 620 O O . ASN A 1 79 ? -3.886 13.959 -7.483 1.00 79.12 79 ASN A O 1
ATOM 624 N N . GLY A 1 80 ? -4.859 12.127 -6.628 1.00 80.00 80 GLY A N 1
ATOM 625 C CA . GLY A 1 80 ? -4.555 12.450 -5.237 1.00 80.00 80 GLY A CA 1
ATOM 626 C C . GLY A 1 80 ? -3.061 12.346 -4.931 1.00 80.00 80 GLY A C 1
ATOM 627 O O . GLY A 1 80 ? -2.323 11.613 -5.592 1.00 80.00 80 GLY A O 1
ATOM 628 N N . GLU A 1 81 ? -2.610 13.070 -3.906 1.00 82.75 81 GLU A N 1
ATOM 629 C CA . GLU A 1 81 ? -1.264 12.854 -3.379 1.00 82.75 81 GLU A CA 1
ATOM 630 C C . GLU A 1 81 ? -1.125 11.414 -2.857 1.00 82.75 81 GLU A C 1
ATOM 632 O O . GLU A 1 81 ? -2.061 10.891 -2.242 1.00 82.75 81 GLU A O 1
ATOM 637 N N . PRO A 1 82 ? 0.033 10.763 -3.074 1.00 83.88 82 PRO A N 1
ATOM 638 C CA . PRO A 1 82 ? 0.260 9.422 -2.563 1.00 83.88 82 PRO A CA 1
ATOM 639 C C . PRO A 1 82 ? 0.174 9.428 -1.037 1.00 83.88 82 PRO A C 1
ATOM 641 O O . PRO A 1 82 ? 0.795 10.259 -0.367 1.00 83.88 82 PRO A O 1
ATOM 644 N N . TYR A 1 83 ? -0.583 8.475 -0.495 1.00 88.69 83 TYR A N 1
ATOM 645 C CA . TYR A 1 83 ? -0.685 8.289 0.943 1.00 88.69 83 TYR A CA 1
ATOM 646 C C . TYR A 1 83 ? 0.694 8.006 1.549 1.00 88.69 83 TYR A C 1
ATOM 648 O O . TYR A 1 83 ? 1.523 7.300 0.974 1.00 88.69 83 TYR A O 1
ATOM 656 N N . ARG A 1 84 ? 0.934 8.570 2.733 1.00 89.00 84 ARG A N 1
ATOM 657 C CA . ARG A 1 84 ? 2.107 8.280 3.554 1.00 89.00 84 ARG A CA 1
ATOM 658 C C . ARG A 1 84 ? 1.647 8.026 4.976 1.00 89.00 84 ARG A C 1
ATOM 660 O O . ARG A 1 84 ? 0.955 8.875 5.549 1.00 89.00 84 ARG A O 1
ATOM 667 N N . ALA A 1 85 ? 2.058 6.891 5.528 1.00 88.75 85 ALA A N 1
ATOM 668 C CA . ALA A 1 85 ? 1.789 6.564 6.915 1.00 88.75 85 ALA A CA 1
ATOM 669 C C . ALA A 1 85 ? 2.377 7.632 7.845 1.00 88.75 85 ALA A C 1
ATOM 671 O O . ALA A 1 85 ? 3.413 8.249 7.570 1.00 88.75 85 ALA A O 1
ATOM 672 N N . TYR A 1 86 ? 1.670 7.898 8.941 1.00 91.81 86 TYR A N 1
ATOM 673 C CA . TYR A 1 86 ? 2.076 8.917 9.899 1.00 91.81 86 TYR A CA 1
ATOM 674 C C . TYR A 1 86 ? 2.916 8.274 11.001 1.00 91.81 86 TYR A C 1
ATOM 676 O O . TYR A 1 86 ? 2.401 7.475 11.781 1.00 91.81 86 TYR A O 1
ATOM 684 N N . ALA A 1 87 ? 4.199 8.623 11.083 1.00 94.56 87 ALA A N 1
ATOM 685 C CA . ALA A 1 87 ? 5.084 8.148 12.142 1.00 94.56 87 ALA A CA 1
ATOM 686 C C . ALA A 1 87 ? 5.028 9.062 13.373 1.00 94.56 87 ALA A C 1
ATOM 688 O O . ALA A 1 87 ? 5.187 10.280 13.263 1.00 94.56 87 ALA A O 1
ATOM 689 N N . ALA A 1 88 ? 4.830 8.479 14.558 1.00 93.00 88 ALA A N 1
ATOM 690 C CA . ALA A 1 88 ? 4.706 9.237 15.800 1.00 93.00 88 ALA A CA 1
ATOM 691 C C . ALA A 1 88 ? 5.275 8.503 17.020 1.00 93.00 88 ALA A C 1
ATOM 693 O O . ALA A 1 88 ? 5.115 7.295 17.191 1.00 93.00 88 ALA A O 1
ATOM 694 N N . LEU A 1 89 ? 5.912 9.260 17.915 1.00 91.06 89 LEU A N 1
ATOM 695 C CA . LEU A 1 89 ? 6.559 8.753 19.135 1.00 91.06 89 LEU A CA 1
ATOM 696 C C . LEU A 1 89 ? 5.895 9.228 20.431 1.00 91.06 89 LEU A C 1
ATOM 698 O O . LEU A 1 89 ? 6.160 8.673 21.492 1.00 91.06 89 LEU A O 1
ATOM 702 N N . THR A 1 90 ? 5.063 10.260 20.351 1.00 91.25 90 THR A N 1
ATOM 703 C CA . THR A 1 90 ? 4.493 10.948 21.511 1.00 91.25 90 THR A CA 1
ATOM 704 C C . THR A 1 90 ? 2.984 10.852 21.463 1.00 91.25 90 THR A C 1
ATOM 706 O O . THR A 1 90 ? 2.400 10.815 20.382 1.00 91.25 90 THR A O 1
ATOM 709 N N . GLU A 1 91 ? 2.341 10.847 22.623 1.00 93.12 91 GLU A N 1
ATOM 710 C CA . GLU A 1 91 ? 0.890 10.688 22.696 1.00 93.12 91 GLU A CA 1
ATOM 711 C C . GLU A 1 91 ? 0.110 11.739 21.886 1.00 93.12 91 GLU A C 1
ATOM 713 O O . GLU A 1 91 ? -0.748 11.339 21.100 1.00 93.12 91 GLU A O 1
ATOM 718 N N . PRO A 1 92 ? 0.453 13.046 21.927 1.00 94.06 92 PRO A N 1
ATOM 719 C CA . PRO A 1 92 ? -0.238 14.043 21.107 1.00 94.06 92 PRO A CA 1
ATOM 720 C C . PRO A 1 92 ? -0.068 13.811 19.600 1.00 94.06 92 PRO A C 1
ATOM 722 O O . PRO A 1 92 ? -1.009 13.996 18.828 1.00 94.06 92 PRO A O 1
ATOM 725 N N . ALA A 1 93 ? 1.122 13.383 19.165 1.00 94.88 93 ALA A N 1
ATOM 726 C CA . ALA A 1 93 ? 1.365 13.069 17.761 1.00 94.88 93 ALA A CA 1
ATOM 727 C C . ALA A 1 93 ? 0.613 11.797 17.345 1.00 94.88 93 ALA A C 1
ATOM 729 O O . ALA A 1 93 ? 0.037 11.754 16.262 1.00 94.88 93 ALA A O 1
ATOM 730 N N . ILE A 1 94 ? 0.553 10.784 18.213 1.00 95.62 94 ILE A N 1
ATOM 731 C CA . ILE A 1 94 ? -0.236 9.577 17.959 1.00 95.62 94 ILE A CA 1
ATOM 732 C C . ILE A 1 94 ? -1.718 9.912 17.839 1.00 95.62 94 ILE A C 1
ATOM 734 O O . ILE A 1 94 ? -2.362 9.453 16.901 1.00 95.62 94 ILE A O 1
ATOM 738 N N . ALA A 1 95 ? -2.249 10.747 18.732 1.00 96.19 95 ALA A N 1
ATOM 739 C CA . ALA A 1 95 ? -3.631 11.201 18.667 1.00 96.19 95 ALA A CA 1
ATOM 740 C C . ALA A 1 95 ? -3.933 11.886 17.321 1.00 96.19 95 ALA A C 1
ATOM 742 O O . ALA A 1 95 ? -4.915 11.544 16.669 1.00 96.19 95 ALA A O 1
ATOM 743 N N . ASN A 1 96 ? -3.042 12.767 16.849 1.00 96.50 96 ASN A N 1
ATOM 744 C CA . ASN A 1 96 ? -3.161 13.389 15.527 1.00 96.50 96 ASN A CA 1
ATOM 745 C C . ASN A 1 96 ? -3.118 12.358 14.384 1.00 96.50 96 ASN A C 1
ATOM 747 O O . ASN A 1 96 ? -3.931 12.419 13.461 1.00 96.50 96 ASN A O 1
ATOM 751 N N . GLY A 1 97 ? -2.191 11.399 14.444 1.00 96.81 97 GLY A N 1
ATOM 752 C CA . GLY A 1 97 ? -2.074 10.330 13.454 1.00 96.81 97 GLY A CA 1
ATOM 753 C C . GLY A 1 97 ? -3.334 9.465 13.375 1.00 96.81 97 GLY A C 1
ATOM 754 O O . GLY A 1 97 ? -3.844 9.227 12.281 1.00 96.81 97 GLY A O 1
ATOM 755 N N . LEU A 1 98 ? -3.880 9.067 14.526 1.00 98.12 98 LEU A N 1
ATOM 756 C CA . LEU A 1 98 ? -5.122 8.297 14.624 1.00 98.12 98 LEU A CA 1
ATOM 757 C C . LEU A 1 98 ? -6.331 9.092 14.127 1.00 98.12 98 LEU A C 1
ATOM 759 O O . LEU A 1 98 ? -7.143 8.549 13.385 1.00 98.12 98 LEU A O 1
ATOM 763 N N . GLU A 1 99 ? -6.432 10.379 14.463 1.00 98.12 99 GLU A N 1
ATOM 764 C CA . GLU A 1 99 ? -7.492 11.251 13.952 1.00 98.12 99 GLU A CA 1
ATOM 765 C C . GLU A 1 99 ? -7.455 11.336 12.417 1.00 98.12 99 GLU A C 1
ATOM 767 O O . GLU A 1 99 ? -8.484 11.210 11.746 1.00 98.12 99 GLU A O 1
ATOM 772 N N . ARG A 1 100 ? -6.261 11.522 11.839 1.00 97.19 100 ARG A N 1
ATOM 773 C CA . ARG A 1 100 ? -6.064 11.567 10.383 1.00 97.19 100 ARG A CA 1
ATOM 774 C C . ARG A 1 100 ? -6.412 10.236 9.726 1.00 97.19 100 ARG A C 1
ATOM 776 O O . ARG A 1 100 ? -7.119 10.231 8.720 1.00 97.19 100 ARG A O 1
ATOM 783 N N . LEU A 1 101 ? -5.951 9.127 10.297 1.00 97.94 101 LEU A N 1
ATOM 784 C CA . LEU A 1 101 ? -6.238 7.785 9.798 1.00 97.94 101 LEU A CA 1
ATOM 785 C C . LEU A 1 101 ? -7.742 7.480 9.849 1.00 97.94 101 LEU A C 1
ATOM 787 O O . LEU A 1 101 ? -8.304 7.005 8.864 1.00 97.94 101 LEU A O 1
ATOM 791 N N . ALA A 1 102 ? -8.420 7.836 10.943 1.00 98.25 102 ALA A N 1
ATOM 792 C CA . ALA A 1 102 ? -9.867 7.693 11.070 1.00 98.25 102 ALA A CA 1
ATOM 793 C C . ALA A 1 102 ? -10.622 8.526 10.020 1.00 98.25 102 ALA A C 1
ATOM 795 O O . ALA A 1 102 ? -11.580 8.035 9.425 1.00 98.25 102 ALA A O 1
ATOM 796 N N . LYS A 1 103 ? -10.187 9.765 9.740 1.00 97.25 103 LYS A N 1
ATOM 797 C CA . LYS A 1 103 ? -10.771 10.599 8.670 1.00 97.25 103 LYS A CA 1
ATOM 798 C C . LYS A 1 103 ? -10.622 9.950 7.295 1.00 97.25 103 LYS A C 1
ATOM 800 O O . LYS A 1 103 ? -11.596 9.904 6.546 1.00 97.25 103 LYS A O 1
ATOM 805 N N . LEU A 1 104 ? -9.442 9.422 6.971 1.00 96.50 104 LEU A N 1
ATOM 806 C CA . LEU A 1 104 ? -9.205 8.709 5.709 1.00 96.50 104 LEU A CA 1
ATOM 807 C C . LEU A 1 104 ? -10.096 7.473 5.584 1.00 96.50 104 LEU A C 1
ATOM 809 O O . LEU A 1 104 ? -10.753 7.296 4.559 1.00 96.50 104 LEU A O 1
ATOM 813 N N . LEU A 1 105 ? -10.183 6.665 6.643 1.00 97.06 105 LEU A N 1
ATOM 814 C CA . LEU A 1 105 ? -11.002 5.458 6.647 1.00 97.06 105 LEU A CA 1
ATOM 815 C C . LEU A 1 105 ? -12.503 5.778 6.540 1.00 97.06 105 LEU A C 1
ATOM 817 O O . LEU A 1 105 ? -13.214 5.105 5.803 1.00 97.06 105 LEU A O 1
ATOM 821 N N . LYS A 1 106 ? -12.984 6.852 7.176 1.00 97.00 106 LYS A N 1
ATOM 822 C CA . LYS A 1 106 ? -14.362 7.345 6.987 1.00 97.00 106 LYS A CA 1
ATOM 823 C C . LYS A 1 106 ? -14.632 7.820 5.559 1.00 97.00 106 LYS A C 1
ATOM 825 O O . LYS A 1 106 ? -15.732 7.636 5.055 1.00 97.00 106 LYS A O 1
ATOM 830 N N . THR A 1 107 ? -13.645 8.452 4.929 1.00 96.19 107 THR A N 1
ATOM 831 C CA . THR A 1 107 ? -13.813 9.096 3.617 1.00 96.19 107 THR A CA 1
ATOM 832 C C . THR A 1 107 ? -13.751 8.081 2.478 1.00 96.19 107 THR A C 1
ATOM 834 O O . THR A 1 107 ? -14.537 8.160 1.540 1.00 96.19 107 THR A O 1
ATOM 837 N N . HIS A 1 108 ? -12.829 7.121 2.558 1.00 96.06 108 HIS A N 1
ATOM 838 C CA . HIS A 1 108 ? -12.523 6.197 1.461 1.00 96.06 108 HIS A CA 1
ATOM 839 C C . HIS A 1 108 ? -12.843 4.735 1.788 1.00 96.06 108 HIS A C 1
ATOM 841 O O . HIS A 1 108 ? -12.857 3.895 0.894 1.00 96.06 108 HIS A O 1
ATOM 847 N N . GLY A 1 109 ? -13.083 4.401 3.057 1.00 96.12 109 GLY A N 1
ATOM 848 C CA . GLY A 1 109 ? -13.206 3.018 3.513 1.00 96.12 109 GLY A CA 1
ATOM 849 C C . GLY A 1 109 ? -14.601 2.419 3.424 1.00 96.12 109 GLY A C 1
ATOM 850 O O . GLY A 1 109 ? -14.710 1.214 3.612 1.00 96.12 109 GLY A O 1
ATOM 851 N N . ALA A 1 110 ? -15.650 3.201 3.141 1.00 95.81 110 ALA A N 1
ATOM 852 C CA . ALA A 1 110 ? -17.034 2.725 3.245 1.00 95.81 110 ALA A CA 1
ATOM 853 C C . ALA A 1 110 ? -17.295 1.393 2.503 1.00 95.81 110 ALA A C 1
ATOM 855 O O . ALA A 1 110 ? -17.714 0.450 3.174 1.00 95.81 110 ALA A O 1
ATOM 856 N N . PRO A 1 111 ? -16.931 1.218 1.212 1.00 95.31 111 PRO A N 1
ATOM 857 C CA . PRO A 1 111 ? -17.161 -0.059 0.526 1.00 95.31 111 PRO A CA 1
ATOM 858 C C . PRO A 1 111 ? -16.413 -1.239 1.171 1.00 95.31 111 PRO A C 1
ATOM 860 O O . PRO A 1 111 ? -16.942 -2.342 1.291 1.00 95.31 111 PRO A O 1
ATOM 863 N N . ALA A 1 112 ? -15.181 -1.012 1.640 1.00 95.69 112 ALA A N 1
ATOM 864 C CA . ALA A 1 112 ? -14.384 -2.047 2.297 1.00 95.69 112 ALA A CA 1
ATOM 865 C C . ALA A 1 112 ? -14.934 -2.407 3.693 1.00 95.69 112 ALA A C 1
ATOM 867 O O . ALA A 1 112 ? -14.962 -3.579 4.061 1.00 95.69 112 ALA A O 1
ATOM 868 N N . LEU A 1 113 ? -15.421 -1.419 4.453 1.00 97.00 113 LEU A N 1
ATOM 869 C CA . LEU A 1 113 ? -16.048 -1.607 5.770 1.00 97.00 113 LEU A CA 1
ATOM 870 C C . LEU A 1 113 ? -17.435 -2.268 5.694 1.00 97.00 113 LEU A C 1
ATOM 872 O O . LEU A 1 113 ? -17.909 -2.835 6.681 1.00 97.00 113 LEU A O 1
ATOM 876 N N . GLU A 1 114 ? -18.096 -2.181 4.543 1.00 96.38 114 GLU A N 1
ATOM 877 C CA . GLU A 1 114 ? -19.342 -2.894 4.238 1.00 96.38 114 GLU A CA 1
ATOM 878 C C . GLU A 1 114 ? -19.100 -4.331 3.755 1.00 96.38 114 GLU A C 1
ATOM 880 O O . GLU A 1 114 ? -20.044 -5.115 3.675 1.00 96.38 114 GLU A O 1
ATOM 885 N N . GLY A 1 115 ? -17.845 -4.709 3.491 1.00 95.06 115 GLY A N 1
ATOM 886 C CA . GLY A 1 115 ? -17.498 -6.047 3.018 1.00 95.06 115 GLY A CA 1
ATOM 887 C C . GLY A 1 115 ? -17.786 -6.270 1.533 1.00 95.06 115 GLY A C 1
ATOM 888 O O . GLY A 1 115 ? -18.007 -7.411 1.125 1.00 95.06 115 GLY A O 1
ATOM 889 N N . ASP A 1 116 ? -17.791 -5.210 0.716 1.00 95.19 116 ASP A N 1
ATOM 890 C CA . ASP A 1 116 ? -18.001 -5.317 -0.730 1.00 95.19 116 ASP A CA 1
ATOM 891 C C . ASP A 1 116 ? -16.876 -6.132 -1.390 1.00 95.19 116 ASP A C 1
ATOM 893 O O . ASP A 1 116 ? -15.763 -5.647 -1.602 1.00 95.19 116 ASP A O 1
ATOM 897 N N . LYS A 1 117 ? -17.176 -7.382 -1.760 1.00 93.62 117 LYS A N 1
ATOM 898 C CA . LYS A 1 117 ? -16.208 -8.297 -2.386 1.00 93.62 117 LYS A CA 1
ATOM 899 C C . LYS A 1 117 ? -15.644 -7.746 -3.700 1.00 93.62 117 LYS A C 1
ATOM 901 O O . LYS A 1 117 ? -14.457 -7.923 -3.954 1.00 93.62 117 LYS A O 1
ATOM 906 N N . LEU A 1 118 ? -16.436 -7.007 -4.485 1.00 93.81 118 LEU A N 1
ATOM 907 C CA . LEU A 1 118 ? -15.955 -6.395 -5.730 1.00 93.81 118 LEU A CA 1
ATOM 908 C C . LEU A 1 118 ? -14.943 -5.277 -5.458 1.00 93.81 118 LEU A C 1
ATOM 910 O O . LEU A 1 118 ? -14.002 -5.104 -6.233 1.00 93.81 118 LEU A O 1
ATOM 914 N N . CYS A 1 119 ? -15.110 -4.525 -4.367 1.00 93.81 119 CYS A N 1
ATOM 915 C CA . CYS A 1 119 ? -14.114 -3.555 -3.908 1.00 93.81 119 CYS A CA 1
ATOM 916 C C . CYS A 1 119 ? -12.782 -4.256 -3.592 1.00 93.81 119 CYS A C 1
ATOM 918 O O . CYS A 1 119 ? -11.724 -3.823 -4.051 1.00 93.81 119 CYS A O 1
ATOM 920 N N . PHE A 1 120 ? -12.826 -5.384 -2.879 1.00 94.88 120 PHE A N 1
ATOM 921 C CA . PHE A 1 120 ? -11.628 -6.158 -2.546 1.00 94.88 120 PHE A CA 1
ATOM 922 C C . PHE A 1 120 ? -10.937 -6.777 -3.765 1.00 94.88 120 PHE A C 1
ATOM 924 O O . PHE A 1 120 ? -9.714 -6.676 -3.874 1.00 94.88 120 PHE A O 1
ATOM 931 N N . ASP A 1 121 ? -11.693 -7.333 -4.712 1.00 93.94 121 ASP A N 1
ATOM 932 C CA . ASP A 1 121 ? -11.140 -7.867 -5.963 1.00 93.94 121 ASP A CA 1
ATOM 933 C C . ASP A 1 121 ? -10.419 -6.773 -6.767 1.00 93.94 121 ASP A C 1
ATOM 935 O O . ASP A 1 121 ? -9.320 -6.979 -7.288 1.00 93.94 121 ASP A O 1
ATOM 939 N N . ARG A 1 122 ? -10.993 -5.565 -6.818 1.00 93.19 122 ARG A N 1
ATOM 940 C CA . ARG A 1 122 ? -10.373 -4.414 -7.491 1.00 93.19 122 ARG A CA 1
ATOM 941 C C . ARG A 1 122 ? -9.125 -3.919 -6.768 1.00 93.19 122 ARG A C 1
ATOM 943 O O . ARG A 1 122 ? -8.136 -3.604 -7.428 1.00 93.19 122 ARG A O 1
ATOM 950 N N . MET A 1 123 ? -9.134 -3.868 -5.435 1.00 94.44 123 MET A N 1
ATOM 951 C CA . MET A 1 123 ? -7.931 -3.545 -4.659 1.00 94.44 123 MET A CA 1
ATOM 952 C C . MET A 1 123 ? -6.819 -4.577 -4.892 1.00 94.44 123 MET A C 1
ATOM 954 O O . MET A 1 123 ? -5.657 -4.193 -5.031 1.00 94.44 123 MET A O 1
ATOM 958 N N . ALA A 1 124 ? -7.157 -5.868 -4.994 1.00 93.88 124 ALA A N 1
ATOM 959 C CA . ALA A 1 124 ? -6.202 -6.926 -5.325 1.00 93.88 124 ALA A CA 1
ATOM 960 C C . ALA A 1 124 ? -5.570 -6.700 -6.701 1.00 93.88 124 ALA A C 1
ATOM 962 O O . ALA A 1 124 ? -4.345 -6.655 -6.809 1.00 93.88 124 ALA A O 1
ATOM 963 N N . GLN A 1 125 ? -6.397 -6.460 -7.721 1.00 93.19 125 GLN A N 1
ATOM 964 C CA . GLN A 1 125 ? -5.927 -6.185 -9.075 1.00 93.19 125 GLN A CA 1
ATOM 965 C C . GLN A 1 125 ? -4.997 -4.962 -9.121 1.00 93.19 125 GLN A C 1
ATOM 967 O O . GLN A 1 125 ? -3.904 -5.039 -9.677 1.00 93.19 125 GLN A O 1
ATOM 972 N N . LEU A 1 126 ? -5.389 -3.847 -8.494 1.00 91.44 126 LEU A N 1
ATOM 973 C CA . LEU A 1 126 ? -4.572 -2.629 -8.459 1.00 91.44 126 LEU A CA 1
ATOM 974 C C . LEU A 1 126 ? -3.229 -2.848 -7.756 1.00 91.44 126 LEU A C 1
ATOM 976 O O . LEU A 1 126 ? -2.212 -2.292 -8.172 1.00 91.44 126 LEU A O 1
ATOM 980 N N . ARG A 1 127 ? -3.205 -3.650 -6.687 1.00 90.75 127 ARG A N 1
ATOM 981 C CA . ARG A 1 127 ? -1.966 -4.000 -5.987 1.00 90.75 127 ARG A CA 1
ATOM 982 C C . ARG A 1 127 ? -1.046 -4.845 -6.863 1.00 90.75 127 ARG A C 1
ATOM 984 O O . ARG A 1 127 ? 0.159 -4.593 -6.883 1.00 90.75 127 ARG A O 1
ATOM 991 N N . ASP A 1 128 ? -1.595 -5.804 -7.601 1.00 92.12 128 ASP A N 1
ATOM 992 C CA . ASP A 1 128 ? -0.822 -6.653 -8.508 1.00 92.12 128 ASP A CA 1
ATOM 993 C C . ASP A 1 128 ? -0.242 -5.840 -9.675 1.00 92.12 128 ASP A C 1
ATOM 995 O O . ASP A 1 128 ? 0.947 -5.956 -9.984 1.00 92.12 128 ASP A O 1
ATOM 999 N N . GLU A 1 129 ? -1.037 -4.941 -10.261 1.00 91.62 129 GLU A N 1
ATOM 1000 C CA . GLU A 1 129 ? -0.589 -3.997 -11.290 1.00 91.62 129 GLU A CA 1
ATOM 1001 C C . GLU A 1 129 ? 0.526 -3.076 -10.769 1.00 91.62 129 GLU A C 1
ATOM 1003 O O . GLU A 1 129 ? 1.564 -2.918 -11.420 1.00 91.62 129 GLU A O 1
ATOM 1008 N N . ALA A 1 130 ? 0.358 -2.511 -9.568 1.00 88.38 130 ALA A N 1
ATOM 1009 C CA . ALA A 1 130 ? 1.364 -1.663 -8.933 1.00 88.38 130 ALA A CA 1
ATOM 1010 C C . ALA A 1 130 ? 2.662 -2.430 -8.631 1.00 88.38 130 ALA A C 1
ATOM 1012 O O . ALA A 1 130 ? 3.757 -1.919 -8.879 1.00 88.38 130 ALA A O 1
ATOM 1013 N N . SER A 1 131 ? 2.552 -3.668 -8.147 1.00 90.25 131 SER A N 1
ATOM 1014 C CA . SER A 1 131 ? 3.689 -4.549 -7.867 1.00 90.25 131 SER A CA 1
ATOM 1015 C C . SER A 1 131 ? 4.462 -4.899 -9.143 1.00 90.25 131 SER A C 1
ATOM 1017 O O . SER A 1 131 ? 5.689 -4.771 -9.190 1.00 90.25 131 SER A O 1
ATOM 1019 N N . ALA A 1 132 ? 3.752 -5.246 -10.221 1.00 92.31 132 ALA A N 1
ATOM 1020 C CA . ALA A 1 132 ? 4.351 -5.512 -11.524 1.00 92.31 132 ALA A CA 1
ATOM 1021 C C . ALA A 1 132 ? 5.054 -4.268 -12.093 1.00 92.31 132 ALA A C 1
ATOM 1023 O O . ALA A 1 132 ? 6.195 -4.354 -12.560 1.00 92.31 132 ALA A O 1
ATOM 1024 N N . ALA A 1 133 ? 4.416 -3.097 -12.004 1.00 91.31 133 ALA A N 1
ATOM 1025 C CA . ALA A 1 133 ? 5.001 -1.832 -12.438 1.00 91.31 133 ALA A CA 1
ATOM 1026 C C . ALA A 1 133 ? 6.259 -1.474 -11.630 1.00 91.31 133 ALA A C 1
ATOM 1028 O O . ALA A 1 133 ? 7.271 -1.058 -12.202 1.00 91.31 133 ALA A O 1
ATOM 1029 N N . TYR A 1 134 ? 6.233 -1.674 -10.310 1.00 90.94 134 TYR A N 1
ATOM 1030 C CA . TYR A 1 134 ? 7.391 -1.468 -9.444 1.00 90.94 134 TYR A CA 1
ATOM 1031 C C . TYR A 1 134 ? 8.551 -2.400 -9.816 1.00 90.94 134 TYR A C 1
ATOM 1033 O O . TYR A 1 134 ? 9.674 -1.931 -10.014 1.00 90.94 134 TYR A O 1
ATOM 1041 N N . ALA A 1 135 ? 8.284 -3.699 -9.981 1.00 93.25 135 ALA A N 1
ATOM 1042 C CA . ALA A 1 135 ? 9.292 -4.683 -10.374 1.00 93.25 135 ALA A CA 1
ATOM 1043 C C . ALA A 1 135 ? 9.927 -4.342 -11.731 1.00 93.25 135 ALA A C 1
ATOM 1045 O O . ALA A 1 135 ? 11.152 -4.392 -11.882 1.00 93.25 135 ALA A O 1
ATOM 1046 N N . LEU A 1 136 ? 9.112 -3.922 -12.703 1.00 94.56 136 LEU A N 1
ATOM 1047 C CA . LEU A 1 136 ? 9.595 -3.460 -13.999 1.00 94.56 136 LEU A CA 1
ATOM 1048 C C . LEU A 1 136 ? 10.481 -2.213 -13.861 1.00 94.56 136 LEU A C 1
ATOM 1050 O O . LEU A 1 136 ? 11.577 -2.172 -14.418 1.00 94.56 136 LEU A O 1
ATOM 1054 N N . ASN A 1 137 ? 10.057 -1.208 -13.095 1.00 95.25 137 ASN A N 1
ATOM 1055 C CA . ASN A 1 137 ? 10.847 0.005 -12.869 1.00 95.25 137 ASN A CA 1
ATOM 1056 C C . ASN A 1 137 ? 12.184 -0.294 -12.172 1.00 95.25 137 ASN A C 1
ATOM 1058 O O . ASN A 1 137 ? 13.225 0.246 -12.563 1.00 95.25 137 ASN A O 1
ATOM 1062 N N . ALA A 1 138 ? 12.188 -1.197 -11.190 1.00 95.00 138 ALA A N 1
ATOM 1063 C CA . ALA A 1 138 ? 13.405 -1.664 -10.533 1.00 95.00 138 ALA A CA 1
ATOM 1064 C C . ALA A 1 138 ? 14.350 -2.355 -11.535 1.00 95.00 138 ALA A C 1
ATOM 1066 O O . ALA A 1 138 ? 15.534 -2.019 -11.601 1.00 95.00 138 ALA A O 1
ATOM 1067 N N . LEU A 1 139 ? 13.827 -3.240 -12.392 1.00 95.56 139 LEU A N 1
ATOM 1068 C CA . LEU A 1 139 ? 14.606 -3.876 -13.458 1.00 95.56 139 LEU A CA 1
ATOM 1069 C C . LEU A 1 139 ? 15.204 -2.836 -14.417 1.00 95.56 139 LEU A C 1
ATOM 1071 O O . LEU A 1 139 ? 16.406 -2.854 -14.684 1.00 95.56 139 LEU A O 1
ATOM 1075 N N . LEU A 1 140 ? 14.388 -1.906 -14.917 1.00 96.69 140 LEU A N 1
ATOM 1076 C CA . LEU A 1 140 ? 14.823 -0.889 -15.876 1.00 96.69 140 LEU A CA 1
ATOM 1077 C C . LEU A 1 140 ? 15.889 0.039 -15.290 1.00 96.69 140 LEU A C 1
ATOM 1079 O O . LEU A 1 140 ? 16.899 0.297 -15.949 1.00 96.69 140 LEU A O 1
ATOM 1083 N N . SER A 1 141 ? 15.694 0.510 -14.055 1.00 96.31 141 SER A N 1
ATOM 1084 C CA . SER A 1 141 ? 16.655 1.380 -13.364 1.00 96.31 141 SER A CA 1
ATOM 1085 C C . SER A 1 141 ? 18.000 0.690 -13.125 1.00 96.31 141 SER A C 1
ATOM 1087 O O . SER A 1 141 ? 19.042 1.341 -13.162 1.00 96.31 141 SER A O 1
ATOM 1089 N N . HIS A 1 142 ? 17.999 -0.634 -12.960 1.00 96.06 142 HIS A N 1
ATOM 1090 C CA . HIS A 1 142 ? 19.213 -1.418 -12.791 1.00 96.06 142 HIS A CA 1
ATOM 1091 C C . HIS A 1 142 ? 19.913 -1.759 -14.116 1.00 96.06 142 HIS A C 1
ATOM 1093 O O . HIS A 1 142 ? 21.143 -1.706 -14.212 1.00 96.06 142 HIS A O 1
ATOM 1099 N N . VAL A 1 143 ? 19.147 -2.137 -15.141 1.00 97.69 143 VAL A N 1
ATOM 1100 C CA . VAL A 1 143 ? 19.680 -2.660 -16.407 1.00 97.69 143 VAL A CA 1
ATOM 1101 C C . VAL A 1 143 ? 20.152 -1.542 -17.330 1.00 97.69 143 VAL A C 1
ATOM 1103 O O . VAL A 1 143 ? 21.249 -1.652 -17.885 1.00 97.69 143 VAL A O 1
ATOM 1106 N N . ARG A 1 144 ? 19.380 -0.454 -17.482 1.00 98.00 144 ARG A N 1
ATOM 1107 C CA . ARG A 1 144 ? 19.702 0.617 -18.445 1.00 98.00 144 ARG A CA 1
ATOM 1108 C C . ARG A 1 144 ? 21.088 1.232 -18.218 1.00 98.00 144 ARG A C 1
ATOM 1110 O O . ARG A 1 144 ? 21.860 1.269 -19.177 1.00 98.00 144 ARG A O 1
ATOM 1117 N N . PRO A 1 145 ? 21.480 1.644 -16.993 1.00 97.94 145 PRO A N 1
ATOM 1118 C CA . PRO A 1 145 ? 22.801 2.234 -16.779 1.00 97.94 145 PRO A CA 1
ATOM 1119 C C . PRO A 1 145 ? 23.933 1.248 -17.081 1.00 97.94 145 PRO A C 1
ATOM 1121 O O . PRO A 1 145 ? 24.952 1.624 -17.654 1.00 97.94 145 PRO A O 1
ATOM 1124 N N . LYS A 1 146 ? 23.750 -0.036 -16.748 1.00 98.31 146 LYS A N 1
ATOM 1125 C CA . LYS A 1 146 ? 24.746 -1.082 -17.016 1.00 98.31 146 LYS A CA 1
ATOM 1126 C C . LYS A 1 146 ? 24.906 -1.351 -18.510 1.00 98.31 146 LYS A C 1
ATOM 1128 O O . LYS A 1 146 ? 26.035 -1.520 -18.968 1.00 98.31 146 LYS A O 1
ATOM 1133 N N . ALA A 1 147 ? 23.798 -1.389 -19.251 1.00 97.69 147 ALA A N 1
ATOM 1134 C CA . ALA A 1 147 ? 23.808 -1.555 -20.700 1.00 97.69 147 ALA A CA 1
ATOM 1135 C C . ALA A 1 147 ? 24.513 -0.372 -21.372 1.00 97.69 147 ALA A C 1
ATOM 1137 O O . ALA A 1 147 ? 25.374 -0.570 -22.225 1.00 97.69 147 ALA A O 1
ATOM 1138 N N . GLU A 1 148 ? 24.217 0.847 -20.913 1.00 98.00 148 GLU A N 1
ATOM 1139 C CA . GLU A 1 148 ? 24.839 2.071 -21.411 1.00 98.00 148 GLU A CA 1
ATOM 1140 C C . GLU A 1 148 ? 26.351 2.097 -21.162 1.00 98.00 148 GLU A C 1
ATOM 1142 O O . GLU A 1 148 ? 27.123 2.414 -22.065 1.00 98.00 148 GLU A O 1
ATOM 1147 N N . ILE A 1 149 ? 26.791 1.740 -19.951 1.00 98.31 149 ILE A N 1
ATOM 1148 C CA . ILE A 1 149 ? 28.218 1.657 -19.615 1.00 98.31 149 ILE A CA 1
ATOM 1149 C C . ILE A 1 149 ? 28.910 0.615 -20.497 1.00 98.31 149 ILE A C 1
ATOM 1151 O O . ILE A 1 149 ? 29.939 0.927 -21.091 1.00 98.31 149 ILE A O 1
ATOM 1155 N N . ALA A 1 150 ? 28.339 -0.589 -20.623 1.00 98.06 150 ALA A N 1
ATOM 1156 C CA . ALA A 1 150 ? 28.886 -1.650 -21.470 1.00 98.06 150 ALA A CA 1
ATOM 1157 C C . ALA A 1 150 ? 29.016 -1.194 -22.933 1.00 98.06 150 ALA A C 1
ATOM 1159 O O . ALA A 1 150 ? 30.061 -1.380 -23.552 1.00 98.06 150 ALA A O 1
ATOM 1160 N N . PHE A 1 151 ? 27.991 -0.518 -23.456 1.00 97.75 151 PHE A N 1
ATOM 1161 C CA . PHE A 1 151 ? 28.008 0.022 -24.811 1.00 97.75 151 PHE A CA 1
ATOM 1162 C C . PHE A 1 151 ? 29.111 1.078 -24.995 1.00 97.75 151 PHE A C 1
ATOM 1164 O O . PHE A 1 151 ? 29.846 1.035 -25.981 1.00 97.75 151 PHE A O 1
ATOM 1171 N N . LYS A 1 152 ? 29.280 1.995 -24.031 1.00 97.56 152 LYS A N 1
ATOM 1172 C CA . LYS A 1 152 ? 30.313 3.048 -24.069 1.00 97.56 152 LYS A CA 1
ATOM 1173 C C . LYS A 1 152 ? 31.737 2.497 -24.064 1.00 97.56 152 LYS A C 1
ATOM 1175 O O . LYS A 1 152 ? 32.588 3.032 -24.768 1.00 97.56 152 LYS A O 1
ATOM 1180 N N . VAL A 1 153 ? 31.993 1.424 -23.315 1.00 97.75 153 VAL A N 1
ATOM 1181 C CA . VAL A 1 153 ? 33.310 0.758 -23.284 1.00 97.75 153 VAL A CA 1
ATOM 1182 C C . VAL A 1 153 ? 33.491 -0.272 -24.405 1.00 97.75 153 VAL A C 1
ATOM 1184 O O . VAL A 1 153 ? 34.471 -1.009 -24.400 1.00 97.75 153 VAL A O 1
ATOM 1187 N N . ARG A 1 154 ? 32.569 -0.307 -25.382 1.00 96.38 154 ARG A N 1
ATOM 1188 C CA . ARG A 1 154 ? 32.561 -1.224 -26.537 1.00 96.38 154 ARG A CA 1
ATOM 1189 C C . ARG A 1 154 ? 32.450 -2.711 -26.178 1.00 96.38 154 ARG A C 1
ATOM 1191 O O . ARG A 1 154 ? 32.741 -3.569 -27.005 1.00 96.38 154 ARG A O 1
ATOM 1198 N N . ASP A 1 155 ? 31.963 -3.032 -24.981 1.00 97.69 155 ASP A N 1
ATOM 1199 C CA . ASP A 1 155 ? 31.579 -4.396 -24.608 1.00 97.69 155 ASP A CA 1
ATOM 1200 C C . ASP A 1 155 ? 30.189 -4.707 -25.194 1.00 97.69 155 ASP A C 1
ATOM 1202 O O . ASP A 1 155 ? 29.158 -4.701 -24.510 1.00 97.69 155 ASP A O 1
ATOM 1206 N N . TYR A 1 156 ? 30.155 -4.916 -26.513 1.00 97.25 156 TYR A N 1
ATOM 1207 C CA . TYR A 1 156 ? 28.915 -5.108 -27.268 1.00 97.25 156 TYR A CA 1
ATOM 1208 C C . TYR A 1 156 ? 28.201 -6.416 -26.913 1.00 97.25 156 TYR A C 1
ATOM 1210 O O . TYR A 1 156 ? 26.971 -6.455 -26.923 1.00 97.25 156 TYR A O 1
ATOM 1218 N N . ALA A 1 157 ? 28.939 -7.455 -26.509 1.00 97.06 157 ALA A N 1
ATOM 1219 C CA . ALA A 1 157 ? 28.360 -8.712 -26.037 1.00 97.06 157 ALA A CA 1
ATOM 1220 C C . ALA A 1 157 ? 27.513 -8.489 -24.777 1.00 97.06 157 ALA A C 1
ATOM 1222 O O . ALA A 1 157 ? 26.343 -8.887 -24.711 1.00 97.06 157 ALA A O 1
ATOM 1223 N N . LYS A 1 158 ? 28.078 -7.792 -23.785 1.00 97.56 158 LYS A N 1
ATOM 1224 C CA . LYS A 1 158 ? 27.377 -7.462 -22.544 1.00 97.56 158 LYS A CA 1
ATOM 1225 C C . LYS A 1 158 ? 26.265 -6.443 -22.766 1.00 97.56 158 LYS A C 1
ATOM 1227 O O . LYS A 1 158 ? 25.187 -6.610 -22.196 1.00 97.56 158 LYS A O 1
ATOM 1232 N N . ALA A 1 159 ? 26.490 -5.431 -23.605 1.00 97.88 159 ALA A N 1
ATOM 1233 C CA . ALA A 1 159 ? 25.470 -4.441 -23.944 1.00 97.88 159 ALA A CA 1
ATOM 1234 C C . ALA A 1 159 ? 24.244 -5.098 -24.599 1.00 97.88 159 ALA A C 1
ATOM 1236 O O . ALA A 1 159 ? 23.123 -4.887 -24.137 1.00 97.88 159 ALA A O 1
ATOM 1237 N N . ALA A 1 160 ? 24.447 -5.957 -25.605 1.00 97.38 160 ALA A N 1
ATOM 1238 C CA . ALA A 1 160 ? 23.364 -6.684 -26.265 1.00 97.38 160 ALA A CA 1
ATOM 1239 C C . ALA A 1 160 ? 22.617 -7.599 -25.283 1.00 97.38 160 ALA A C 1
ATOM 1241 O O . ALA A 1 160 ? 21.386 -7.584 -25.236 1.00 97.38 160 ALA A O 1
ATOM 1242 N N . LYS A 1 161 ? 23.343 -8.346 -24.436 1.00 97.62 161 LYS A N 1
ATOM 1243 C CA . LYS A 1 161 ? 22.734 -9.188 -23.394 1.00 97.62 161 LYS A CA 1
ATOM 1244 C C . LYS A 1 161 ? 21.837 -8.380 -22.452 1.00 97.62 161 LYS A C 1
ATOM 1246 O O . LYS A 1 161 ? 20.736 -8.829 -22.149 1.00 97.62 161 LYS A O 1
ATOM 1251 N N . LEU A 1 162 ? 22.293 -7.215 -21.990 1.00 97.88 162 LEU A N 1
ATOM 1252 C CA . LEU A 1 162 ? 21.543 -6.371 -21.057 1.00 97.88 162 LEU A CA 1
ATOM 1253 C C . LEU A 1 162 ? 20.329 -5.713 -21.725 1.00 97.88 162 LEU A C 1
ATOM 1255 O O . LEU A 1 162 ? 19.230 -5.802 -21.187 1.00 97.88 162 LEU A O 1
ATOM 1259 N N . TYR A 1 163 ? 20.476 -5.132 -22.918 1.00 97.94 163 TYR A N 1
ATOM 1260 C CA . TYR A 1 163 ? 19.339 -4.540 -23.632 1.00 97.94 163 TYR A CA 1
ATOM 1261 C C . TYR A 1 163 ? 18.262 -5.573 -24.003 1.00 97.94 163 TYR A C 1
ATOM 1263 O O . TYR A 1 163 ? 17.076 -5.254 -23.947 1.00 97.94 163 TYR A O 1
ATOM 1271 N N . ARG A 1 164 ? 18.629 -6.829 -24.307 1.00 96.44 164 ARG A N 1
ATOM 1272 C CA . ARG A 1 164 ? 17.651 -7.906 -24.563 1.00 96.44 164 ARG A CA 1
ATOM 1273 C C . ARG A 1 164 ? 16.750 -8.205 -23.366 1.00 96.44 164 ARG A C 1
ATOM 1275 O O . ARG A 1 164 ? 15.581 -8.514 -23.577 1.00 96.44 164 ARG A O 1
ATOM 1282 N N . GLN A 1 165 ? 17.254 -8.085 -22.134 1.00 96.38 165 GLN A N 1
ATOM 1283 C CA . GLN A 1 165 ? 16.452 -8.324 -20.923 1.00 96.38 165 GLN A CA 1
ATOM 1284 C C . GLN A 1 165 ? 15.283 -7.344 -20.792 1.00 96.38 165 GLN A C 1
ATOM 1286 O O . GLN A 1 165 ? 14.275 -7.671 -20.180 1.00 96.38 165 GLN A O 1
ATOM 1291 N N . ILE A 1 166 ? 15.411 -6.157 -21.384 1.00 97.06 166 ILE A N 1
ATOM 1292 C CA . ILE A 1 166 ? 14.414 -5.085 -21.318 1.00 97.06 166 ILE A CA 1
ATOM 1293 C C . ILE A 1 166 ? 13.897 -4.710 -22.715 1.00 97.06 166 ILE A C 1
ATOM 1295 O O . ILE A 1 166 ? 13.472 -3.579 -22.939 1.00 97.06 166 ILE A O 1
ATOM 1299 N N . ARG A 1 167 ? 13.927 -5.660 -23.667 1.00 95.75 167 ARG A N 1
ATOM 1300 C CA . ARG A 1 167 ? 13.659 -5.425 -25.099 1.00 95.75 167 ARG A CA 1
ATOM 1301 C C . ARG A 1 167 ? 12.331 -4.715 -25.368 1.00 95.75 167 ARG A C 1
ATOM 1303 O O . ARG A 1 167 ? 12.277 -3.841 -26.225 1.00 95.75 167 ARG A O 1
ATOM 1310 N N . GLN A 1 168 ? 11.280 -5.079 -24.634 1.00 96.25 168 GLN A N 1
ATOM 1311 C CA . GLN A 1 168 ? 9.936 -4.506 -24.788 1.00 96.25 168 GLN A CA 1
ATOM 1312 C C . GLN A 1 168 ? 9.828 -3.053 -24.286 1.00 96.25 168 GLN A C 1
ATOM 1314 O O . GLN A 1 168 ? 8.841 -2.383 -24.566 1.00 96.25 168 GLN A O 1
ATOM 1319 N N . HIS A 1 169 ? 10.844 -2.549 -23.579 1.00 96.06 169 HIS A N 1
ATOM 1320 C CA . HIS A 1 169 ? 10.841 -1.243 -22.910 1.00 96.06 169 HIS A CA 1
ATOM 1321 C C . HIS A 1 169 ? 12.027 -0.358 -23.322 1.00 96.06 169 HIS A C 1
ATOM 1323 O O . HIS A 1 169 ? 12.374 0.601 -22.622 1.00 96.06 169 HIS A O 1
ATOM 1329 N N . LEU A 1 170 ? 12.682 -0.690 -24.436 1.00 96.56 170 LEU A N 1
ATOM 1330 C CA . LEU A 1 170 ? 13.759 0.123 -24.986 1.00 96.56 170 LEU A CA 1
ATOM 1331 C C . LEU A 1 170 ? 13.202 1.413 -25.591 1.00 96.56 170 LEU A C 1
ATOM 1333 O O . LEU A 1 170 ? 12.230 1.404 -26.344 1.00 96.56 170 LEU A O 1
ATOM 1337 N N . SER A 1 171 ? 13.873 2.525 -25.316 1.00 96.75 171 SER A N 1
ATOM 1338 C CA . SER A 1 171 ? 13.697 3.763 -26.070 1.00 96.75 171 SER A CA 1
ATOM 1339 C C . SER A 1 171 ? 14.213 3.606 -27.510 1.00 96.75 171 SER A C 1
ATOM 1341 O O . SER A 1 171 ? 15.066 2.752 -27.775 1.00 96.75 171 SER A O 1
ATOM 1343 N N . PRO A 1 172 ? 13.798 4.469 -28.456 1.00 97.62 172 PRO A N 1
ATOM 1344 C CA . PRO A 1 172 ? 14.285 4.407 -29.838 1.00 97.62 172 PRO A CA 1
ATOM 1345 C C . PRO A 1 172 ? 15.816 4.471 -29.964 1.00 97.62 172 PRO A C 1
ATOM 1347 O O . PRO A 1 172 ? 16.400 3.846 -30.850 1.00 97.62 172 PRO A O 1
ATOM 1350 N N . ALA A 1 173 ? 16.485 5.207 -29.071 1.00 97.06 173 ALA A N 1
ATOM 1351 C CA . ALA A 1 173 ? 17.943 5.276 -29.032 1.00 97.06 173 ALA A CA 1
ATOM 1352 C C . ALA A 1 173 ? 18.567 3.953 -28.560 1.00 97.06 173 ALA A C 1
ATOM 1354 O O . ALA A 1 173 ? 19.555 3.498 -29.133 1.00 97.06 173 ALA A O 1
ATOM 1355 N N . GLU A 1 174 ? 17.985 3.313 -27.547 1.00 97.69 174 GLU A N 1
ATOM 1356 C CA . GLU A 1 174 ? 18.464 2.028 -27.032 1.00 97.69 174 GLU A CA 1
ATOM 1357 C C . GLU A 1 174 ? 18.210 0.883 -28.022 1.00 97.69 174 GLU A C 1
ATOM 1359 O O . GLU A 1 174 ? 19.060 0.009 -28.160 1.00 97.69 174 GLU A O 1
ATOM 1364 N N . VAL A 1 175 ? 17.111 0.924 -28.786 1.00 97.88 175 VAL A N 1
ATOM 1365 C CA . VAL A 1 175 ? 16.870 -0.013 -29.900 1.00 97.88 175 VAL A CA 1
ATOM 1366 C C . VAL A 1 175 ? 18.001 0.063 -30.929 1.00 97.88 175 VAL A C 1
ATOM 1368 O O . VAL A 1 175 ? 18.538 -0.968 -31.332 1.00 97.88 175 V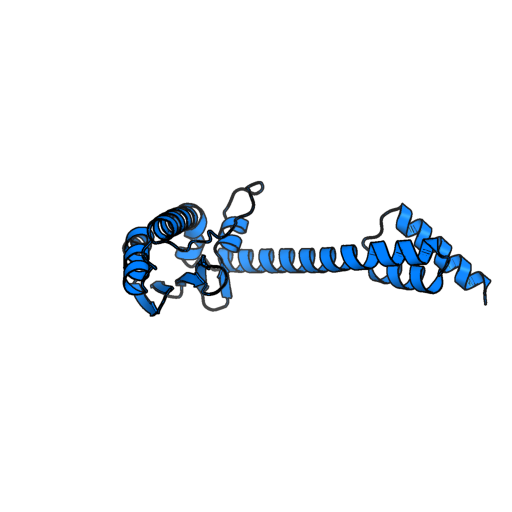AL A O 1
ATOM 1371 N N . LYS A 1 176 ? 18.421 1.276 -31.317 1.00 97.75 176 LYS A N 1
ATOM 1372 C CA . LYS A 1 176 ? 19.552 1.469 -32.242 1.00 97.75 176 LYS A CA 1
ATOM 1373 C C . LYS A 1 176 ? 20.866 0.940 -31.662 1.00 97.75 176 LYS A C 1
ATOM 1375 O O . LYS A 1 176 ? 21.639 0.316 -32.383 1.00 97.75 176 LYS A O 1
ATOM 1380 N N . LYS A 1 177 ? 21.116 1.161 -30.367 1.00 97.44 177 LYS A N 1
ATOM 1381 C CA . LYS A 1 177 ? 22.308 0.640 -29.675 1.00 97.44 177 LYS A CA 1
ATOM 1382 C C . LYS A 1 177 ? 22.313 -0.886 -29.617 1.00 97.44 177 LYS A C 1
ATOM 1384 O O . LYS A 1 177 ? 23.347 -1.488 -29.891 1.00 97.44 177 LYS A O 1
ATOM 1389 N N . LEU A 1 178 ? 21.173 -1.513 -29.323 1.00 97.31 178 LEU A N 1
ATOM 1390 C CA . LEU A 1 178 ? 21.038 -2.968 -29.369 1.00 97.31 178 LEU A CA 1
ATOM 1391 C C . LEU A 1 178 ? 21.346 -3.497 -30.775 1.00 97.31 178 LEU A C 1
ATOM 1393 O O . LEU A 1 178 ? 22.215 -4.350 -30.908 1.00 97.31 178 LEU A O 1
ATOM 1397 N N . ALA A 1 179 ? 20.717 -2.940 -31.813 1.00 96.69 179 ALA A N 1
ATOM 1398 C CA . ALA A 1 179 ? 20.946 -3.368 -33.194 1.00 96.69 179 ALA A CA 1
ATOM 1399 C C . ALA A 1 179 ? 22.423 -3.237 -33.611 1.00 96.69 179 ALA A C 1
ATOM 1401 O O . ALA A 1 179 ? 22.984 -4.145 -34.218 1.00 96.69 179 ALA A O 1
ATOM 1402 N N . TYR A 1 180 ? 23.076 -2.133 -33.235 1.00 96.81 180 TYR A N 1
ATOM 1403 C CA . TYR A 1 180 ? 24.501 -1.923 -33.494 1.00 96.81 180 TYR A CA 1
ATOM 1404 C C . TYR A 1 180 ? 25.381 -2.965 -32.792 1.00 96.81 180 TYR A C 1
ATOM 1406 O O . TYR A 1 180 ? 26.291 -3.522 -33.409 1.00 96.81 180 TYR A O 1
ATOM 1414 N N . ALA A 1 181 ? 25.109 -3.231 -31.510 1.00 95.81 181 ALA A N 1
ATOM 1415 C CA . ALA A 1 181 ? 25.846 -4.216 -30.729 1.00 95.81 181 ALA A CA 1
ATOM 1416 C C . ALA A 1 181 ? 25.665 -5.634 -31.295 1.00 95.81 181 ALA A C 1
ATOM 1418 O O . ALA A 1 181 ? 26.633 -6.377 -31.394 1.00 95.81 181 ALA A O 1
ATOM 1419 N N . GLU A 1 182 ? 24.453 -5.997 -31.719 1.00 94.75 182 GLU A N 1
ATOM 1420 C CA . GLU A 1 182 ? 24.165 -7.293 -32.344 1.00 94.75 182 GLU A CA 1
ATOM 1421 C C . GLU A 1 182 ? 24.854 -7.455 -33.701 1.00 94.75 182 GLU A C 1
ATOM 1423 O O . GLU A 1 182 ? 25.443 -8.504 -33.957 1.00 94.75 182 GLU A O 1
ATOM 1428 N N . ALA A 1 183 ? 24.850 -6.412 -34.536 1.00 93.62 183 ALA A N 1
ATOM 1429 C CA . ALA A 1 183 ? 25.554 -6.423 -35.815 1.00 93.62 183 ALA A CA 1
ATOM 1430 C C . ALA A 1 183 ? 27.065 -6.644 -35.631 1.00 93.62 183 ALA A C 1
ATOM 1432 O O . ALA A 1 183 ? 27.648 -7.458 -36.340 1.00 93.62 183 ALA A O 1
ATOM 1433 N N . HIS A 1 184 ? 27.678 -5.993 -34.632 1.00 89.50 184 HIS A N 1
ATOM 1434 C CA . HIS A 1 184 ? 29.106 -6.157 -34.327 1.00 89.50 184 HIS A CA 1
ATOM 1435 C C . HIS A 1 184 ? 29.474 -7.585 -33.918 1.00 89.50 184 HIS A C 1
ATOM 1437 O O . HIS A 1 184 ? 30.554 -8.060 -34.262 1.00 89.50 184 HIS A O 1
ATOM 1443 N N . LEU A 1 185 ? 28.577 -8.278 -33.212 1.00 89.25 185 LEU A N 1
ATOM 1444 C CA . LEU A 1 185 ? 28.783 -9.674 -32.830 1.00 89.25 185 LEU A CA 1
ATOM 1445 C C . LEU A 1 185 ? 28.678 -10.616 -34.035 1.00 89.25 185 LEU A C 1
ATOM 1447 O O . LEU A 1 185 ? 29.443 -11.569 -34.110 1.00 89.25 185 LEU A O 1
ATOM 1451 N N . GLY A 1 186 ? 27.775 -10.335 -34.982 1.00 73.88 186 GLY A N 1
ATOM 1452 C CA . GLY A 1 186 ? 27.625 -11.120 -36.213 1.00 73.88 186 GLY A CA 1
ATOM 1453 C C . GLY A 1 186 ? 28.759 -10.928 -37.228 1.00 73.88 186 GLY A C 1
ATOM 1454 O O . GLY A 1 186 ? 28.990 -11.805 -38.049 1.00 73.88 186 GLY A O 1
ATOM 1455 N N . THR A 1 187 ? 29.489 -9.810 -37.167 1.00 62.88 187 THR A N 1
ATOM 1456 C CA . THR A 1 187 ? 30.689 -9.557 -37.991 1.00 62.88 187 THR A CA 1
ATOM 1457 C C . THR A 1 187 ? 31.996 -10.099 -37.397 1.00 62.88 187 THR A C 1
ATOM 1459 O O . THR A 1 187 ? 33.033 -9.996 -38.045 1.00 62.88 187 THR A O 1
ATOM 1462 N N . MET A 1 188 ? 31.977 -10.624 -36.165 1.00 57.16 188 MET A N 1
ATOM 1463 C CA . MET A 1 188 ? 33.152 -11.199 -35.481 1.00 57.16 188 MET A CA 1
ATOM 1464 C C . MET A 1 188 ? 33.172 -12.739 -35.451 1.00 57.16 188 MET A C 1
ATOM 1466 O O . MET A 1 188 ? 34.075 -13.319 -34.848 1.00 57.16 188 MET A O 1
ATOM 1470 N N . THR A 1 189 ? 32.196 -13.385 -36.090 1.00 46.44 189 THR A N 1
ATOM 1471 C CA . THR A 1 189 ? 32.171 -14.825 -36.414 1.00 46.44 189 THR A CA 1
ATOM 1472 C C . THR A 1 189 ? 32.574 -15.052 -37.854 1.00 46.44 189 THR A C 1
ATOM 1474 O O . THR A 1 189 ? 33.342 -16.008 -38.091 1.00 46.44 189 THR A O 1
#

Radius of gyration: 24.15 Å; chains: 1; bounding box: 55×29×66 Å